Protein AF-A0A1G0XCR0-F1 (afdb_monomer_lite)

Structure (mmCIF, N/CA/C/O backbone):
data_AF-A0A1G0XCR0-F1
#
_entry.id   AF-A0A1G0XCR0-F1
#
loop_
_atom_site.group_PDB
_atom_site.id
_atom_site.type_symbol
_atom_site.label_atom_id
_atom_site.label_alt_id
_atom_site.label_comp_id
_atom_site.label_asym_id
_atom_site.label_entity_id
_atom_site.label_seq_id
_atom_site.pdbx_PDB_ins_code
_atom_site.Cartn_x
_atom_site.Cartn_y
_atom_site.Cartn_z
_atom_site.occupancy
_atom_site.B_iso_or_equiv
_atom_site.auth_seq_id
_atom_site.auth_comp_id
_atom_site.auth_asym_id
_atom_site.auth_atom_id
_atom_site.pdbx_PDB_model_num
ATOM 1 N N . MET A 1 1 ? -13.021 -0.598 27.900 1.00 35.38 1 MET A N 1
ATOM 2 C CA . MET A 1 1 ? -12.170 -0.452 26.690 1.00 35.38 1 MET A CA 1
ATOM 3 C C . MET A 1 1 ? -12.878 -0.971 25.433 1.00 35.38 1 MET A C 1
ATOM 5 O O . MET A 1 1 ? -12.845 -2.168 25.172 1.00 35.38 1 MET A O 1
ATOM 9 N N . GLN A 1 2 ? -13.511 -0.108 24.629 1.00 31.16 2 GLN A N 1
ATOM 10 C CA . GLN A 1 2 ? -13.823 -0.490 23.243 1.00 31.16 2 GLN A CA 1
ATOM 11 C C . GLN A 1 2 ? -12.501 -0.487 22.471 1.00 31.16 2 GLN A C 1
ATOM 13 O O . GLN A 1 2 ? -11.920 0.569 22.231 1.00 31.16 2 GLN A O 1
ATOM 18 N N . LYS A 1 3 ? -11.973 -1.678 22.164 1.00 41.44 3 LYS A N 1
ATOM 19 C CA . LYS A 1 3 ? -10.811 -1.819 21.281 1.00 41.44 3 LYS A CA 1
ATOM 20 C C . LYS A 1 3 ? -11.163 -1.135 19.960 1.00 41.44 3 LYS A C 1
ATOM 22 O O . LYS A 1 3 ? -12.201 -1.451 19.382 1.00 41.44 3 LYS A O 1
ATOM 27 N N . ASN A 1 4 ? -10.309 -0.218 19.496 1.00 55.06 4 ASN A N 1
ATOM 28 C CA . ASN A 1 4 ? -10.354 0.258 18.111 1.00 55.06 4 ASN A CA 1
ATOM 29 C C . ASN A 1 4 ? -10.564 -0.960 17.202 1.00 55.06 4 ASN A C 1
ATOM 31 O O . ASN A 1 4 ? -9.891 -1.971 17.449 1.00 55.06 4 ASN A O 1
ATOM 35 N N . PRO A 1 5 ? -11.473 -0.911 16.208 1.00 67.31 5 PRO A N 1
ATOM 36 C CA . PRO A 1 5 ? -11.701 -2.076 15.380 1.00 67.31 5 PRO A CA 1
ATOM 37 C C . PRO A 1 5 ? -10.371 -2.417 14.721 1.00 67.31 5 PRO A C 1
ATOM 39 O O . PRO A 1 5 ? -9.772 -1.607 14.012 1.00 67.31 5 PRO A O 1
ATOM 42 N N . SER A 1 6 ? -9.848 -3.579 15.094 1.00 79.88 6 SER A N 1
ATOM 43 C CA . SER A 1 6 ? -8.608 -4.087 14.546 1.00 79.88 6 SER A CA 1
ATOM 44 C C . SER A 1 6 ? -8.906 -4.626 13.153 1.00 79.88 6 SER A C 1
ATOM 46 O O . SER A 1 6 ? -9.978 -5.222 13.005 1.00 79.88 6 SER A O 1
ATOM 48 N N . PRO A 1 7 ? -7.984 -4.501 12.186 1.00 86.69 7 PRO A N 1
ATOM 49 C CA . PRO A 1 7 ? -8.118 -5.191 10.913 1.00 86.69 7 PRO A CA 1
ATOM 50 C C . PRO A 1 7 ? -8.539 -6.659 11.127 1.00 86.69 7 PRO A C 1
ATOM 52 O O . PRO A 1 7 ? -7.965 -7.321 12.014 1.00 86.69 7 PRO A O 1
ATOM 55 N N . PRO A 1 8 ? -9.559 -7.150 10.395 1.00 90.31 8 PRO A N 1
ATOM 56 C CA . PRO A 1 8 ? -9.965 -8.549 10.450 1.00 90.31 8 PRO A CA 1
ATOM 57 C C . PRO A 1 8 ? -8.798 -9.451 10.038 1.00 90.31 8 PRO A C 1
ATOM 59 O O . PRO A 1 8 ? -7.869 -9.015 9.359 1.00 90.31 8 PRO A O 1
ATOM 62 N N . LEU A 1 9 ? -8.800 -10.701 10.507 1.00 90.31 9 LEU A N 1
ATOM 63 C CA . LEU A 1 9 ? -7.762 -11.645 10.098 1.00 90.31 9 LEU A CA 1
ATOM 64 C C . LEU A 1 9 ? -7.903 -11.939 8.595 1.00 90.31 9 LEU A C 1
ATOM 66 O O . LEU A 1 9 ? -9.025 -12.180 8.153 1.00 90.31 9 LEU A O 1
ATOM 70 N N . PRO A 1 10 ? -6.796 -11.955 7.833 1.00 93.94 10 PRO A N 1
ATOM 71 C CA . PRO A 1 10 ? -6.822 -12.329 6.432 1.00 93.94 10 PRO A CA 1
ATOM 72 C C . PRO A 1 10 ? -7.371 -13.741 6.255 1.00 93.94 10 PRO A C 1
ATOM 74 O O . PRO A 1 10 ? -6.951 -14.681 6.932 1.00 93.94 10 PRO A O 1
ATOM 77 N N . CYS A 1 11 ? -8.323 -13.859 5.343 1.00 93.75 11 CYS A N 1
ATOM 78 C CA . CYS A 1 11 ? -8.891 -15.098 4.842 1.00 93.75 11 CYS A CA 1
ATOM 79 C C . CYS A 1 11 ? -9.496 -14.810 3.465 1.00 93.75 11 CYS A C 1
ATOM 81 O O . CYS A 1 11 ? -9.638 -13.648 3.078 1.00 93.75 11 CYS A O 1
ATOM 83 N N . GLU A 1 12 ? -9.890 -15.853 2.744 1.00 97.25 12 GLU A N 1
ATOM 84 C CA . GLU A 1 12 ? -10.467 -15.714 1.404 1.00 97.25 12 GLU A CA 1
ATOM 85 C C . GLU A 1 12 ? -11.675 -14.766 1.364 1.00 97.25 12 GLU A C 1
ATOM 87 O O . GLU A 1 12 ? -11.770 -13.912 0.485 1.00 97.25 12 GLU A O 1
ATOM 92 N N . THR A 1 13 ? -12.571 -14.864 2.352 1.00 97.38 13 THR A N 1
ATOM 93 C CA . THR A 1 13 ? -13.759 -14.004 2.453 1.00 97.38 13 THR A CA 1
ATOM 94 C C . THR A 1 13 ? -13.388 -12.528 2.576 1.00 97.38 13 THR A C 1
ATOM 96 O O . THR A 1 13 ? -13.999 -11.685 1.922 1.00 97.38 13 THR A O 1
ATOM 99 N N . GLU A 1 14 ? -12.381 -12.198 3.392 1.00 96.62 14 GLU A N 1
ATOM 100 C CA . GLU A 1 14 ? -11.933 -10.811 3.538 1.00 96.62 14 GLU A CA 1
ATOM 101 C C . GLU A 1 14 ? -11.206 -10.322 2.284 1.00 96.62 14 GLU A C 1
ATOM 103 O O . GLU A 1 14 ? -11.472 -9.208 1.845 1.00 96.62 14 GLU A O 1
ATOM 108 N N . VAL A 1 15 ? -10.356 -11.143 1.656 1.00 97.44 15 VAL A N 1
ATOM 109 C CA . VAL A 1 15 ? -9.694 -10.761 0.398 1.00 97.44 15 VAL A CA 1
ATOM 110 C C . VAL A 1 15 ? -10.734 -10.452 -0.680 1.00 97.44 15 VAL A C 1
ATOM 112 O O . VAL A 1 15 ? -10.727 -9.348 -1.220 1.00 97.44 15 VAL A O 1
ATOM 115 N N . ASN A 1 16 ? -11.689 -11.356 -0.922 1.00 97.88 16 ASN A N 1
ATOM 116 C CA . ASN A 1 16 ? -12.733 -11.168 -1.937 1.00 97.88 16 ASN A CA 1
ATOM 117 C C . ASN A 1 16 ? -13.558 -9.900 -1.696 1.00 97.88 16 ASN A C 1
ATOM 119 O O . ASN A 1 16 ? -13.753 -9.113 -2.614 1.00 97.88 16 ASN A O 1
ATOM 123 N N . LYS A 1 17 ? -13.962 -9.640 -0.449 1.00 97.25 17 LYS A N 1
ATOM 124 C CA . LYS A 1 17 ? -14.683 -8.415 -0.068 1.00 97.25 17 LYS A CA 1
ATOM 125 C C . LYS A 1 17 ? -13.930 -7.139 -0.464 1.00 97.25 17 LYS A C 1
ATOM 127 O O . LYS A 1 17 ? -14.544 -6.155 -0.876 1.00 97.25 17 LYS A O 1
ATOM 132 N N . TYR A 1 18 ? -12.608 -7.113 -0.301 1.00 96.38 18 TYR A N 1
ATOM 133 C CA . TYR A 1 18 ? -11.797 -5.953 -0.675 1.00 96.38 18 TYR A CA 1
ATOM 134 C C . TYR A 1 18 ? -11.526 -5.876 -2.181 1.00 96.38 18 TYR A C 1
ATOM 136 O O . TYR A 1 18 ? -11.452 -4.764 -2.698 1.00 96.38 18 TYR A O 1
ATOM 144 N N . LEU A 1 19 ? -11.434 -7.008 -2.883 1.00 95.38 19 LEU A N 1
ATOM 145 C CA . LEU A 1 19 ? -11.350 -7.038 -4.348 1.00 95.38 19 LEU A CA 1
ATOM 146 C C . LEU A 1 19 ? -12.657 -6.552 -4.994 1.00 95.38 19 LEU A C 1
ATOM 148 O O . LEU A 1 19 ? -12.628 -5.673 -5.846 1.00 95.38 19 LEU A O 1
ATOM 152 N N . GLU A 1 20 ? -13.815 -6.991 -4.500 1.00 95.31 20 GLU A N 1
ATOM 153 C CA . GLU A 1 20 ? -15.120 -6.468 -4.935 1.00 95.31 20 GLU A CA 1
ATOM 154 C C . GLU A 1 20 ? -15.225 -4.956 -4.687 1.00 95.31 20 GLU A C 1
ATOM 156 O O . GLU A 1 20 ? -15.692 -4.193 -5.531 1.00 95.31 20 GLU A O 1
ATOM 161 N N . LYS A 1 21 ? -14.732 -4.485 -3.533 1.00 94.06 21 LYS A N 1
ATOM 162 C CA . LYS A 1 21 ? -14.648 -3.050 -3.236 1.00 94.06 21 LYS A CA 1
ATOM 163 C C . LYS A 1 21 ? -13.719 -2.326 -4.209 1.00 94.06 21 LYS A C 1
ATOM 165 O O . LYS A 1 21 ? -14.038 -1.200 -4.587 1.00 94.06 21 LYS A O 1
ATOM 170 N N . TRP A 1 22 ? -12.597 -2.926 -4.604 1.00 90.75 22 TRP A N 1
ATOM 171 C CA . TRP A 1 22 ? -11.668 -2.349 -5.578 1.00 90.75 22 TRP A CA 1
ATOM 172 C C . TRP A 1 22 ? -12.361 -2.047 -6.910 1.00 90.75 22 TRP A C 1
ATOM 174 O O . TRP A 1 22 ? -12.196 -0.949 -7.441 1.00 90.75 22 TRP A O 1
ATOM 184 N N . ASP A 1 23 ? -13.215 -2.952 -7.387 1.00 87.75 23 ASP A N 1
ATOM 185 C CA . ASP A 1 23 ? -13.950 -2.780 -8.647 1.00 87.75 23 ASP A CA 1
ATOM 186 C C . ASP A 1 23 ? -14.937 -1.605 -8.623 1.00 87.75 23 ASP A C 1
ATOM 188 O O . ASP A 1 23 ? -15.226 -1.010 -9.661 1.00 87.75 23 ASP A O 1
ATOM 192 N N . THR A 1 24 ? -15.405 -1.204 -7.437 1.00 90.81 24 THR A N 1
ATOM 193 C CA . THR A 1 24 ? -16.263 -0.015 -7.276 1.00 90.81 24 THR A CA 1
ATOM 194 C C . THR A 1 24 ? -15.493 1.309 -7.301 1.00 90.81 24 THR A C 1
ATOM 196 O O . THR A 1 24 ? -16.097 2.379 -7.393 1.00 90.81 24 THR A O 1
ATOM 199 N N . LEU A 1 25 ? -14.160 1.273 -7.215 1.00 90.44 25 LEU A N 1
ATOM 200 C CA . LEU A 1 25 ? -13.317 2.464 -7.187 1.00 90.44 25 LEU A CA 1
ATOM 201 C C . LEU A 1 25 ? -12.902 2.877 -8.602 1.00 90.44 25 LEU A C 1
ATOM 203 O O . LEU A 1 25 ? -11.754 2.690 -9.015 1.00 90.44 25 LEU A O 1
ATOM 207 N N . GLU A 1 26 ? -13.848 3.473 -9.330 1.00 88.88 26 GLU A N 1
ATOM 208 C CA . GLU A 1 26 ? -13.711 3.850 -10.744 1.00 88.88 26 GLU A CA 1
ATOM 209 C C . GLU A 1 26 ? -12.392 4.581 -11.047 1.00 88.88 26 GLU A C 1
ATOM 211 O O . GLU A 1 26 ? -11.672 4.208 -11.972 1.00 88.88 26 GLU A O 1
ATOM 216 N N . ASN A 1 27 ? -12.014 5.562 -10.223 1.00 88.19 27 ASN A N 1
ATOM 217 C CA . ASN A 1 27 ? -10.796 6.342 -10.429 1.00 88.19 27 ASN A CA 1
ATOM 218 C C . ASN A 1 27 ? -9.522 5.474 -10.401 1.00 88.19 27 ASN A C 1
ATOM 220 O O . ASN A 1 27 ? -8.680 5.602 -11.286 1.00 88.19 27 ASN A O 1
ATOM 224 N N . TYR A 1 28 ? -9.388 4.580 -9.415 1.00 87.62 28 TYR A N 1
ATOM 225 C CA . TYR A 1 28 ? -8.212 3.716 -9.285 1.00 87.62 28 TYR A CA 1
ATOM 226 C C . TYR A 1 28 ? -8.208 2.629 -10.367 1.00 87.62 28 TYR A C 1
ATOM 228 O O . TYR A 1 28 ? -7.165 2.353 -10.954 1.00 87.62 28 TYR A O 1
ATOM 236 N N . SER A 1 29 ? -9.378 2.071 -10.694 1.00 83.62 29 SER A N 1
ATOM 237 C CA . SER A 1 29 ? -9.527 1.070 -11.757 1.00 83.62 29 SER A CA 1
ATOM 238 C C . SER A 1 29 ? -9.141 1.621 -13.136 1.00 83.62 29 SER A C 1
ATOM 240 O O . SER A 1 29 ? -8.406 0.968 -13.878 1.00 83.62 29 SER A O 1
ATOM 242 N N . LEU A 1 30 ? -9.580 2.838 -13.487 1.00 89.62 30 LEU A N 1
ATOM 243 C CA . LEU A 1 30 ? -9.202 3.464 -14.760 1.00 89.62 30 LEU A CA 1
ATOM 244 C C . LEU A 1 30 ? -7.718 3.836 -14.814 1.00 89.62 30 LEU A C 1
ATOM 246 O O . LEU A 1 30 ? -7.097 3.662 -15.865 1.00 89.62 30 LEU A O 1
ATOM 250 N N . GLN A 1 31 ? -7.145 4.332 -13.715 1.00 93.38 31 GLN A N 1
ATOM 251 C CA . GLN A 1 31 ? -5.714 4.641 -13.640 1.00 93.38 31 GLN A CA 1
ATOM 252 C C . GLN A 1 31 ? -4.862 3.386 -13.863 1.00 93.38 31 GLN A C 1
ATOM 254 O O . GLN A 1 31 ? -3.968 3.410 -14.706 1.00 93.38 31 GLN A O 1
ATOM 259 N N . GLU A 1 32 ? -5.197 2.275 -13.199 1.00 91.75 32 GLU A N 1
ATOM 260 C CA . GLU A 1 32 ? -4.535 0.980 -13.400 1.00 91.75 32 GLU A CA 1
ATOM 261 C C . GLU A 1 32 ? -4.633 0.501 -14.848 1.00 91.75 32 GLU A C 1
ATOM 263 O O . GLU A 1 32 ? -3.614 0.223 -15.468 1.00 91.75 32 GLU A O 1
ATOM 268 N N . LYS A 1 33 ? -5.838 0.483 -15.432 1.00 91.56 33 LYS A N 1
ATOM 269 C CA . LYS A 1 33 ? -6.033 0.067 -16.833 1.00 91.56 33 LYS A CA 1
ATOM 270 C C . LYS A 1 33 ? -5.261 0.944 -17.818 1.00 91.56 33 LYS A C 1
ATOM 272 O O . LYS A 1 33 ? -4.799 0.469 -18.855 1.00 91.56 33 LYS A O 1
ATOM 277 N N . THR A 1 34 ? -5.139 2.234 -17.514 1.00 95.69 34 THR A N 1
ATOM 278 C CA . THR A 1 34 ? -4.382 3.181 -18.339 1.00 95.69 34 THR A CA 1
ATOM 279 C C . THR A 1 34 ? -2.884 2.897 -18.264 1.00 95.69 34 THR A C 1
ATOM 281 O O . THR A 1 34 ? -2.218 2.918 -19.299 1.00 95.69 34 THR A O 1
ATOM 284 N N . LEU A 1 35 ? -2.361 2.584 -17.074 1.00 96.56 35 LEU A N 1
ATOM 285 C CA . LEU A 1 35 ? -0.970 2.161 -16.911 1.00 96.56 35 LEU A CA 1
ATOM 286 C C . LEU A 1 35 ? -0.718 0.804 -17.566 1.00 96.56 35 LEU A C 1
ATOM 288 O O . LEU A 1 35 ? 0.241 0.698 -18.318 1.00 96.56 35 LEU A O 1
ATOM 292 N N . ASP A 1 36 ? -1.610 -0.174 -17.407 1.00 94.62 36 ASP A N 1
ATOM 293 C CA . ASP A 1 36 ? -1.504 -1.470 -18.087 1.00 94.62 36 ASP A CA 1
ATOM 294 C C . ASP A 1 36 ? -1.411 -1.266 -19.615 1.00 94.62 36 ASP A C 1
ATOM 296 O O . ASP A 1 36 ? -0.515 -1.794 -20.272 1.00 94.62 36 ASP A O 1
ATOM 300 N N . LYS A 1 37 ? -2.269 -0.418 -20.202 1.00 96.81 37 LYS A N 1
ATOM 301 C CA . LYS A 1 37 ? -2.191 -0.077 -21.635 1.00 96.81 37 LYS A CA 1
ATOM 302 C C . LYS A 1 37 ? -0.848 0.561 -22.006 1.00 96.81 37 LYS A C 1
ATOM 304 O O . LYS A 1 37 ? -0.272 0.228 -23.043 1.00 96.81 37 LYS A O 1
ATOM 309 N N . LEU A 1 38 ? -0.358 1.491 -21.188 1.00 97.94 38 LEU A N 1
ATOM 310 C CA . LEU A 1 38 ? 0.909 2.174 -21.427 1.00 97.94 38 LEU A CA 1
ATOM 311 C C . LEU A 1 38 ? 2.094 1.199 -21.375 1.00 97.94 38 LEU A C 1
ATOM 313 O O . LEU A 1 38 ? 2.893 1.172 -22.305 1.00 97.94 38 LEU A O 1
ATOM 317 N N . PHE A 1 39 ? 2.176 0.379 -20.331 1.00 96.94 39 PHE A N 1
ATOM 318 C CA . PHE A 1 39 ? 3.305 -0.511 -20.068 1.00 96.94 39 PHE A CA 1
ATOM 319 C C . PHE A 1 39 ? 3.278 -1.794 -20.906 1.00 96.94 39 PHE A C 1
ATOM 321 O O . PHE A 1 39 ? 4.342 -2.314 -21.217 1.00 96.94 39 PHE A O 1
ATOM 328 N N . PHE A 1 40 ? 2.111 -2.315 -21.298 1.00 93.69 40 PHE A N 1
ATOM 329 C CA . PHE A 1 40 ? 2.036 -3.554 -22.087 1.00 93.69 40 PHE A CA 1
ATOM 330 C C . PHE A 1 40 ? 1.890 -3.330 -23.587 1.00 93.69 40 PHE A C 1
ATOM 332 O O . PHE A 1 40 ? 2.331 -4.173 -24.364 1.00 93.69 40 PHE A O 1
ATOM 339 N N . SER A 1 41 ? 1.237 -2.245 -24.009 1.00 94.25 41 SER A N 1
ATOM 340 C CA . SER A 1 41 ? 0.890 -2.050 -25.422 1.00 94.25 41 SER A CA 1
ATOM 341 C C . SER A 1 41 ? 1.647 -0.904 -26.077 1.00 94.25 41 SER A C 1
ATOM 343 O O . SER A 1 41 ? 2.091 -1.057 -27.209 1.00 94.25 41 SER A O 1
ATOM 345 N N . LEU A 1 42 ? 1.767 0.243 -25.405 1.00 96.75 42 LEU A N 1
ATOM 346 C CA . LEU A 1 42 ? 2.331 1.448 -26.023 1.00 96.75 42 LEU A CA 1
ATOM 347 C C . LEU A 1 42 ? 3.853 1.542 -25.868 1.00 96.75 42 LEU A C 1
ATOM 349 O O . LEU A 1 42 ? 4.519 1.926 -26.819 1.00 96.75 42 LEU A O 1
ATOM 353 N N . SER A 1 43 ? 4.391 1.185 -24.698 1.00 95.81 43 SER A N 1
ATOM 354 C CA . SER A 1 43 ? 5.818 1.302 -24.364 1.00 95.81 43 SER A CA 1
ATOM 355 C C . SER A 1 43 ? 6.321 0.111 -23.518 1.00 95.81 43 SER A C 1
ATOM 357 O O . SER A 1 43 ? 6.641 0.243 -22.327 1.00 95.81 43 SER A O 1
ATOM 359 N N . PRO A 1 44 ? 6.391 -1.098 -24.113 1.00 96.06 44 PRO A N 1
ATOM 360 C CA . PRO A 1 44 ? 6.778 -2.310 -23.389 1.00 96.06 44 PRO A CA 1
ATOM 361 C C . PRO A 1 44 ? 8.254 -2.370 -22.987 1.00 96.06 44 PRO A C 1
ATOM 363 O O . PRO A 1 44 ? 8.586 -3.089 -22.045 1.00 96.06 44 PRO A O 1
ATOM 366 N N . HIS A 1 45 ? 9.124 -1.613 -23.656 1.00 96.94 45 HIS A N 1
ATOM 367 C CA . HIS A 1 45 ? 10.577 -1.676 -23.483 1.00 96.94 45 HIS A CA 1
ATOM 368 C C . HIS A 1 45 ? 11.135 -0.461 -22.743 1.00 96.94 45 HIS A C 1
ATOM 370 O O . HIS A 1 45 ? 10.496 0.588 -22.649 1.00 96.94 45 HIS A O 1
ATOM 376 N N . ASN A 1 46 ? 12.344 -0.594 -22.206 1.00 97.75 46 ASN A N 1
ATOM 377 C CA . ASN A 1 46 ? 13.028 0.443 -21.430 1.00 97.75 46 ASN A CA 1
ATOM 378 C C . ASN A 1 46 ? 14.298 0.937 -22.136 1.00 97.75 46 ASN A C 1
ATOM 380 O O . ASN A 1 46 ? 15.304 1.232 -21.500 1.00 97.75 46 ASN A O 1
ATOM 384 N N . THR A 1 47 ? 14.249 1.023 -23.466 1.00 97.44 47 THR A N 1
ATOM 385 C CA . THR A 1 47 ? 15.402 1.339 -24.325 1.00 97.44 47 THR A CA 1
ATOM 386 C C . THR A 1 47 ? 15.367 2.744 -24.927 1.00 97.44 47 THR A C 1
ATOM 388 O O . THR A 1 47 ? 16.377 3.199 -25.461 1.00 97.44 47 THR A O 1
ATOM 391 N N . ALA A 1 48 ? 14.236 3.449 -24.835 1.00 98.00 48 ALA A N 1
ATOM 392 C CA . ALA A 1 48 ? 14.051 4.790 -25.383 1.00 98.00 48 ALA A CA 1
ATOM 393 C C . ALA A 1 48 ? 13.641 5.787 -24.284 1.00 98.00 48 ALA A C 1
ATOM 395 O O . ALA A 1 48 ? 12.816 5.489 -23.418 1.00 98.00 48 ALA A O 1
ATOM 396 N N . ILE A 1 49 ? 14.268 6.969 -24.275 1.00 98.31 49 ILE A N 1
ATOM 397 C CA . ILE A 1 49 ? 14.121 7.940 -23.178 1.00 98.31 49 ILE A CA 1
ATOM 398 C C . ILE A 1 49 ? 12.722 8.560 -23.113 1.00 98.31 49 ILE A C 1
ATOM 400 O O . ILE A 1 49 ? 12.217 8.809 -22.024 1.00 98.31 49 ILE A O 1
ATOM 404 N N . ASP A 1 50 ? 12.102 8.821 -24.258 1.00 98.06 50 ASP A N 1
ATOM 405 C CA . ASP A 1 50 ? 10.753 9.371 -24.404 1.00 98.06 50 ASP A CA 1
ATOM 406 C C . ASP A 1 50 ? 9.689 8.405 -23.876 1.00 98.06 50 ASP A C 1
ATOM 408 O O . ASP A 1 50 ? 8.834 8.794 -23.078 1.00 98.06 50 ASP A O 1
ATOM 412 N N . ASP A 1 51 ? 9.827 7.130 -24.212 1.00 98.31 51 ASP A N 1
ATOM 413 C CA . ASP A 1 51 ? 9.039 6.023 -23.675 1.00 98.31 51 ASP A CA 1
ATOM 414 C C . ASP A 1 51 ? 9.117 5.936 -22.141 1.00 98.31 51 ASP A C 1
ATOM 416 O O . ASP A 1 51 ? 8.102 5.897 -21.434 1.00 98.31 51 ASP A O 1
ATOM 420 N N . ILE A 1 52 ? 10.337 5.976 -21.596 1.00 98.62 52 ILE A N 1
ATOM 421 C CA . ILE A 1 52 ? 10.563 5.974 -20.146 1.00 98.62 52 ILE A CA 1
ATOM 422 C C . ILE A 1 52 ? 9.982 7.246 -19.513 1.00 98.62 52 ILE A C 1
ATOM 424 O O . ILE A 1 52 ? 9.351 7.178 -18.458 1.00 98.62 52 ILE A O 1
ATOM 428 N N . LEU A 1 53 ? 10.141 8.417 -20.132 1.00 98.38 53 LEU A N 1
ATOM 429 C CA . LEU A 1 53 ? 9.598 9.678 -19.618 1.00 98.38 53 LEU A CA 1
ATOM 430 C C . LEU A 1 53 ? 8.074 9.639 -19.490 1.00 98.38 53 LEU A C 1
ATOM 432 O O . LEU A 1 53 ? 7.545 10.069 -18.463 1.00 98.38 53 LEU A O 1
ATOM 436 N N . ILE A 1 54 ? 7.367 9.094 -20.481 1.00 98.00 54 ILE A N 1
ATOM 437 C CA . ILE A 1 54 ? 5.906 8.965 -20.427 1.00 98.00 54 ILE A CA 1
ATOM 438 C C . ILE A 1 54 ? 5.508 7.990 -19.312 1.00 98.00 54 ILE A C 1
ATOM 440 O O . ILE A 1 54 ? 4.683 8.340 -18.465 1.00 98.00 54 ILE A O 1
ATOM 444 N N . LYS A 1 55 ? 6.149 6.814 -19.236 1.00 98.44 55 LYS A N 1
ATOM 445 C CA . LYS A 1 55 ? 5.910 5.827 -18.167 1.00 98.44 55 LYS A CA 1
ATOM 446 C C . LYS A 1 55 ? 6.120 6.407 -16.777 1.00 98.44 55 LYS A C 1
ATOM 448 O O . LYS A 1 55 ? 5.230 6.336 -15.932 1.00 98.44 55 LYS A O 1
ATOM 453 N N . THR A 1 56 ? 7.283 7.006 -16.544 1.00 97.62 56 THR A N 1
ATOM 454 C CA . THR A 1 56 ? 7.646 7.585 -15.247 1.00 97.62 56 THR A CA 1
ATOM 455 C C . THR A 1 56 ? 6.728 8.745 -14.855 1.00 97.62 56 THR A C 1
ATOM 457 O O . THR A 1 56 ? 6.335 8.825 -13.691 1.00 97.62 56 THR A O 1
ATOM 460 N N . SER A 1 57 ? 6.326 9.595 -15.806 1.00 97.12 57 SER A N 1
ATOM 461 C CA . SER A 1 57 ? 5.396 10.706 -15.563 1.00 97.12 57 SER A CA 1
ATOM 462 C C . SER A 1 57 ? 4.004 10.213 -15.170 1.00 97.12 57 SER A C 1
ATOM 464 O O . SER A 1 57 ? 3.502 10.595 -14.113 1.00 97.12 57 SER A O 1
ATOM 466 N N . CYS A 1 58 ? 3.402 9.331 -15.978 1.00 97.44 58 CYS A N 1
ATOM 467 C CA . CYS A 1 58 ? 2.072 8.782 -15.709 1.00 97.44 58 CYS A CA 1
ATOM 468 C C . CYS A 1 58 ? 2.041 7.993 -14.396 1.00 97.44 58 CYS A C 1
ATOM 470 O O . CYS A 1 58 ? 1.138 8.179 -13.583 1.00 97.44 58 CYS A O 1
ATOM 472 N N . LEU A 1 59 ? 3.053 7.153 -14.154 1.00 97.00 59 LEU A N 1
ATOM 473 C CA . LEU A 1 59 ? 3.151 6.367 -12.927 1.00 97.00 59 LEU A CA 1
ATOM 474 C C . LEU A 1 59 ? 3.269 7.268 -11.694 1.00 97.00 59 LEU A C 1
ATOM 476 O O . LEU A 1 59 ? 2.571 7.056 -10.702 1.00 97.00 59 LEU A O 1
ATOM 480 N N . ASN A 1 60 ? 4.142 8.279 -11.746 1.00 94.50 60 ASN A N 1
ATOM 481 C CA . ASN A 1 60 ? 4.346 9.188 -10.624 1.00 94.50 60 ASN A CA 1
ATOM 482 C C . ASN A 1 60 ? 3.080 9.975 -10.278 1.00 94.50 60 ASN A C 1
ATOM 484 O O . ASN A 1 60 ? 2.812 10.161 -9.091 1.00 94.50 60 ASN A O 1
ATOM 488 N N . ASP A 1 61 ? 2.322 10.409 -11.286 1.00 93.81 61 ASP A N 1
ATOM 489 C CA . ASP A 1 61 ? 1.067 11.133 -11.096 1.00 93.81 61 ASP A CA 1
ATOM 490 C C . ASP A 1 61 ? -0.007 10.228 -10.473 1.00 93.81 61 ASP A C 1
ATOM 492 O O . ASP A 1 61 ? -0.497 10.500 -9.372 1.00 93.81 61 ASP A O 1
ATOM 496 N N . PHE A 1 62 ? -0.291 9.080 -11.096 1.00 93.94 62 PHE A N 1
ATOM 497 C CA . PHE A 1 62 ? -1.384 8.199 -10.667 1.00 93.94 62 PHE A CA 1
ATOM 498 C C . PHE A 1 62 ? -1.145 7.583 -9.287 1.00 93.94 62 PHE A C 1
ATOM 500 O O . PHE A 1 62 ? -2.077 7.458 -8.493 1.00 93.94 62 PHE A O 1
ATOM 507 N N . TYR A 1 63 ? 0.108 7.264 -8.958 1.00 88.81 63 TYR A N 1
ATOM 508 C CA . TYR A 1 63 ? 0.472 6.745 -7.639 1.00 88.81 63 TYR A CA 1
ATOM 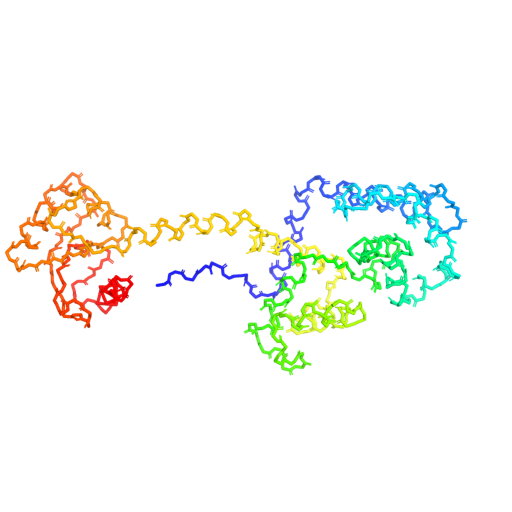509 C C . TYR A 1 63 ? 0.932 7.810 -6.645 1.00 88.81 63 TYR A C 1
ATOM 511 O O . TYR A 1 63 ? 1.222 7.479 -5.493 1.00 88.81 63 TYR A O 1
ATOM 519 N N . SER A 1 64 ? 1.021 9.077 -7.061 1.00 88.44 64 SER A N 1
ATOM 520 C CA . SER A 1 64 ? 1.502 10.181 -6.224 1.00 88.44 64 SER A CA 1
ATOM 521 C C . SER A 1 64 ? 2.846 9.870 -5.541 1.00 88.44 64 SER A C 1
ATOM 523 O O . SER A 1 64 ? 3.031 10.107 -4.343 1.00 88.44 64 SER A O 1
ATOM 525 N N . THR A 1 65 ? 3.809 9.313 -6.286 1.00 83.88 65 THR A N 1
ATOM 526 C CA . THR A 1 65 ? 5.085 8.830 -5.710 1.00 83.88 65 THR A CA 1
ATOM 527 C C . THR A 1 65 ? 6.052 9.950 -5.303 1.00 83.88 65 THR A C 1
ATOM 529 O O . THR A 1 65 ? 7.086 9.697 -4.678 1.00 83.88 65 THR A O 1
ATOM 532 N N . ASN A 1 66 ? 5.694 11.207 -5.588 1.00 85.50 66 ASN A N 1
ATOM 533 C CA . ASN A 1 66 ? 6.450 12.416 -5.256 1.00 85.50 66 ASN A CA 1
ATOM 534 C C . ASN A 1 66 ? 7.871 12.427 -5.840 1.00 85.50 66 ASN A C 1
ATOM 536 O O . ASN A 1 66 ? 8.816 12.866 -5.176 1.00 85.50 66 ASN A O 1
ATOM 540 N N . VAL A 1 67 ? 8.046 11.905 -7.053 1.00 89.69 67 VAL A N 1
ATOM 541 C CA . VAL A 1 67 ? 9.262 12.093 -7.849 1.00 89.69 67 VAL A CA 1
ATOM 542 C C . VAL A 1 67 ? 9.175 13.467 -8.510 1.00 89.69 67 VAL A C 1
ATOM 544 O O . VAL A 1 67 ? 8.332 13.687 -9.374 1.00 89.69 67 VAL A O 1
ATOM 547 N N . PHE A 1 68 ? 10.028 14.403 -8.089 1.00 89.94 68 PHE A N 1
ATOM 548 C CA . PHE A 1 68 ? 10.043 15.761 -8.647 1.00 89.94 68 PHE A CA 1
ATOM 549 C C . PHE A 1 68 ? 10.927 15.870 -9.894 1.00 89.94 68 PHE A C 1
ATOM 551 O O . PHE A 1 68 ? 10.543 16.516 -10.862 1.00 89.94 68 PHE A O 1
ATOM 558 N N . SER A 1 69 ? 12.090 15.207 -9.900 1.00 92.75 69 SER A N 1
ATOM 559 C CA . SER A 1 69 ? 13.007 15.225 -11.047 1.00 92.75 69 SER A CA 1
ATOM 560 C C . SER A 1 69 ? 12.797 14.016 -11.959 1.00 92.75 69 SER A C 1
ATOM 562 O O . SER A 1 69 ? 13.651 13.134 -12.047 1.00 92.75 69 SER A O 1
ATOM 564 N N . ILE A 1 70 ? 11.642 13.963 -12.630 1.00 95.19 70 ILE A N 1
ATOM 565 C CA . ILE A 1 70 ? 11.272 12.853 -13.528 1.00 95.19 70 ILE A CA 1
ATOM 566 C C . ILE A 1 70 ? 12.344 12.601 -14.590 1.00 95.19 70 ILE A C 1
ATOM 568 O O . ILE A 1 70 ? 12.738 11.459 -14.803 1.00 95.19 70 ILE A O 1
ATOM 572 N N . PHE A 1 71 ? 12.887 13.661 -15.191 1.00 96.62 71 PHE A N 1
ATOM 573 C CA . PHE A 1 71 ? 13.933 13.536 -16.204 1.00 96.62 71 PHE A CA 1
ATOM 574 C C . PHE A 1 71 ? 15.202 12.853 -15.674 1.00 96.62 71 PHE A C 1
ATOM 576 O O . PHE A 1 71 ? 15.780 12.010 -16.358 1.00 96.62 71 PHE A O 1
ATOM 583 N N . THR A 1 72 ? 15.627 13.166 -14.444 1.00 97.19 72 THR A N 1
ATOM 584 C CA . THR A 1 72 ? 16.782 12.498 -13.820 1.00 97.19 72 THR A CA 1
ATOM 585 C C . THR A 1 72 ? 16.506 11.013 -13.608 1.00 97.19 72 THR A C 1
ATOM 587 O O . THR A 1 72 ? 17.352 10.190 -13.945 1.00 97.19 72 THR A O 1
ATOM 590 N N . VAL A 1 73 ? 15.317 10.662 -13.108 1.00 97.31 73 VAL A N 1
ATOM 591 C CA . VAL A 1 73 ? 14.929 9.260 -12.890 1.00 97.31 73 VAL A CA 1
ATOM 592 C C . VAL A 1 73 ? 14.834 8.492 -14.210 1.00 97.31 73 VAL A C 1
ATOM 594 O O . VAL A 1 73 ? 15.331 7.375 -14.299 1.00 97.31 73 VAL A O 1
ATOM 597 N N . ALA A 1 74 ? 14.264 9.094 -15.254 1.00 98.19 74 ALA A N 1
ATOM 598 C CA . ALA A 1 74 ? 14.155 8.467 -16.568 1.00 98.19 74 ALA A CA 1
ATOM 599 C C . ALA A 1 74 ? 15.531 8.191 -17.198 1.00 98.19 74 ALA A C 1
ATOM 601 O O . ALA A 1 74 ? 15.774 7.091 -17.690 1.00 98.19 74 ALA A O 1
ATOM 602 N N . LYS A 1 75 ? 16.463 9.154 -17.122 1.00 98.31 75 LYS A N 1
ATOM 603 C CA . LYS A 1 75 ? 17.852 8.940 -17.563 1.00 98.31 75 LYS A CA 1
ATOM 604 C C . LYS A 1 75 ? 18.549 7.841 -16.769 1.00 98.31 75 LYS A C 1
ATOM 606 O O . LYS A 1 75 ? 19.303 7.070 -17.350 1.00 98.31 75 LYS A O 1
ATOM 611 N N . HIS A 1 76 ? 18.308 7.787 -15.459 1.00 98.25 76 HIS A N 1
ATOM 612 C CA . HIS A 1 76 ? 18.859 6.741 -14.604 1.00 98.25 76 HIS A CA 1
ATOM 613 C C . HIS A 1 76 ? 18.370 5.360 -15.041 1.00 98.25 76 HIS A C 1
ATOM 615 O O . HIS A 1 76 ? 19.198 4.502 -15.321 1.00 98.25 76 HIS A O 1
ATOM 621 N N . ILE A 1 77 ? 17.055 5.180 -15.219 1.00 98.31 77 ILE A N 1
ATOM 622 C CA . ILE A 1 77 ? 16.466 3.929 -15.729 1.00 98.31 77 ILE A CA 1
ATOM 623 C C . ILE A 1 77 ? 17.096 3.526 -17.067 1.00 98.31 77 ILE A C 1
ATOM 625 O O . ILE A 1 77 ? 17.523 2.386 -17.209 1.00 98.31 77 ILE A O 1
ATOM 629 N N . LEU A 1 78 ? 17.214 4.462 -18.014 1.00 98.50 78 LEU A N 1
ATOM 630 C CA . LEU A 1 78 ? 17.816 4.197 -19.326 1.00 98.50 78 LEU A CA 1
ATOM 631 C C . LEU A 1 78 ? 19.288 3.762 -19.238 1.00 98.50 78 LEU A C 1
ATOM 633 O O . LEU A 1 78 ? 19.773 3.042 -20.104 1.00 98.50 78 LEU A O 1
ATOM 637 N N . SER A 1 79 ? 20.014 4.225 -18.218 1.00 98.06 79 SER A N 1
ATOM 638 C CA . SER A 1 79 ? 21.434 3.907 -18.035 1.00 98.06 79 SER A CA 1
ATOM 639 C C . SER A 1 79 ? 21.693 2.536 -17.407 1.00 98.06 79 SER A C 1
ATOM 641 O O . SER A 1 79 ? 22.829 2.061 -17.446 1.00 98.06 79 SER A O 1
ATOM 643 N N . ILE A 1 80 ? 20.668 1.899 -16.831 1.00 98.31 80 ILE A N 1
ATOM 644 C CA . ILE A 1 80 ? 20.799 0.585 -16.199 1.00 98.31 80 ILE A CA 1
ATOM 645 C C . ILE A 1 80 ? 21.037 -0.470 -17.279 1.00 98.31 80 ILE A C 1
ATOM 647 O O . ILE A 1 80 ? 20.267 -0.620 -18.230 1.00 98.31 80 ILE A O 1
ATOM 651 N N . LYS A 1 81 ? 22.112 -1.236 -17.105 1.00 97.94 81 LYS A N 1
ATOM 652 C CA . LYS A 1 81 ? 22.517 -2.264 -18.057 1.00 97.94 81 LYS A CA 1
ATOM 653 C C . LYS A 1 81 ? 21.543 -3.448 -18.040 1.00 97.94 81 LYS A C 1
ATOM 655 O O . LYS A 1 81 ? 21.123 -3.892 -16.970 1.00 97.94 81 LYS A O 1
ATOM 660 N N . ASP A 1 82 ? 21.239 -3.967 -19.231 1.00 97.69 82 ASP A N 1
ATOM 661 C CA . ASP A 1 82 ? 20.451 -5.185 -19.448 1.00 97.69 82 A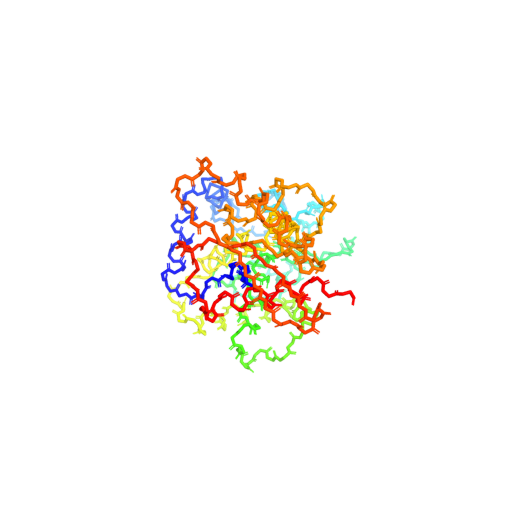SP A CA 1
ATOM 662 C C . ASP A 1 82 ? 19.050 -5.115 -18.785 1.00 97.69 82 ASP A C 1
ATOM 664 O O . ASP A 1 82 ? 18.507 -6.123 -18.332 1.00 97.69 82 ASP A O 1
ATOM 668 N N . PHE A 1 83 ? 18.458 -3.908 -18.709 1.00 98.19 83 PHE A N 1
ATOM 669 C CA . PHE A 1 83 ? 17.236 -3.628 -17.938 1.00 98.19 83 PHE A CA 1
ATOM 670 C C . PHE A 1 83 ? 16.083 -4.580 -18.270 1.00 98.19 83 PHE A C 1
ATOM 672 O O . PHE A 1 83 ? 15.537 -5.224 -17.378 1.00 98.19 83 PHE A O 1
ATOM 679 N N . ASP A 1 84 ? 15.701 -4.671 -19.548 1.00 97.75 84 ASP A N 1
ATOM 680 C CA . ASP A 1 84 ? 14.544 -5.472 -19.960 1.00 97.75 84 ASP A CA 1
ATOM 681 C C . ASP A 1 84 ? 14.785 -6.975 -19.747 1.00 97.75 84 ASP A C 1
ATOM 683 O O . ASP A 1 84 ? 13.861 -7.698 -19.376 1.00 97.75 84 ASP A O 1
ATOM 687 N N . GLU A 1 85 ? 16.019 -7.458 -19.920 1.00 97.94 85 GLU A N 1
ATOM 688 C CA . GLU A 1 85 ? 16.379 -8.857 -19.653 1.00 97.94 85 GLU A CA 1
ATOM 689 C C . GLU A 1 85 ? 16.246 -9.186 -18.163 1.00 97.94 85 GLU A C 1
ATOM 691 O O . GLU A 1 85 ? 15.565 -10.149 -17.804 1.00 97.94 85 GLU A O 1
ATOM 696 N N . ARG A 1 86 ? 16.809 -8.337 -17.296 1.00 98.00 86 ARG A N 1
ATOM 697 C CA . ARG A 1 86 ? 16.738 -8.474 -15.832 1.00 98.00 86 ARG A CA 1
ATOM 698 C C . ARG A 1 86 ? 15.304 -8.389 -15.314 1.00 98.00 86 ARG A C 1
ATOM 700 O O . ARG A 1 86 ? 14.888 -9.171 -14.458 1.00 98.00 86 ARG A O 1
ATOM 707 N N . LEU A 1 87 ? 14.514 -7.476 -15.874 1.00 96.12 87 LEU A N 1
ATOM 708 C CA . LEU A 1 87 ? 13.090 -7.350 -15.580 1.00 96.12 87 LEU A CA 1
ATOM 709 C C . LEU A 1 87 ? 12.334 -8.637 -15.944 1.00 96.12 87 LEU A C 1
ATOM 711 O O . LEU A 1 87 ? 11.512 -9.118 -15.165 1.00 96.12 87 LEU A O 1
ATOM 715 N N . ASN A 1 88 ? 12.634 -9.222 -17.108 1.00 94.81 88 ASN A N 1
ATOM 716 C CA . ASN A 1 88 ? 12.014 -10.459 -17.587 1.00 94.81 88 ASN A CA 1
ATOM 717 C C . ASN A 1 88 ? 12.426 -11.698 -16.791 1.00 94.81 88 ASN A C 1
ATOM 719 O O . ASN A 1 88 ? 11.613 -12.611 -16.653 1.00 94.81 88 ASN A O 1
ATOM 723 N N . SER A 1 89 ? 13.646 -11.727 -16.256 1.00 96.06 89 SER A N 1
ATOM 724 C CA . SER A 1 89 ? 14.118 -12.811 -15.393 1.00 96.06 89 SER A CA 1
ATOM 725 C C . SER A 1 89 ? 13.658 -12.685 -13.937 1.00 96.06 89 SER A C 1
ATOM 727 O O . SER A 1 89 ? 13.960 -13.568 -13.141 1.00 96.06 89 SER A O 1
ATOM 729 N N . GLY A 1 90 ? 12.955 -11.605 -13.573 1.00 94.56 90 GLY A N 1
ATOM 730 C CA . GLY A 1 90 ? 12.499 -11.368 -12.202 1.00 94.56 90 GLY A CA 1
ATOM 731 C C . GLY A 1 90 ? 13.620 -10.964 -11.238 1.00 94.56 90 GLY A C 1
ATOM 732 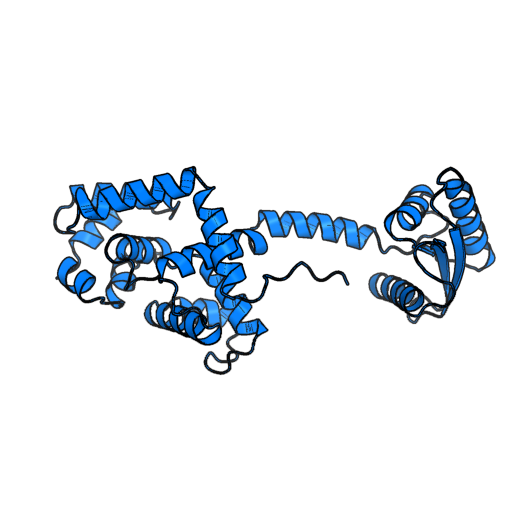O O . GLY A 1 90 ? 13.553 -11.294 -10.057 1.00 94.56 90 GLY A O 1
ATOM 733 N N . ASP A 1 91 ? 14.657 -10.272 -11.722 1.00 97.06 91 ASP A N 1
ATOM 734 C CA . ASP A 1 91 ? 15.760 -9.798 -10.880 1.00 97.06 91 ASP A CA 1
ATOM 735 C C . ASP A 1 91 ? 15.286 -8.721 -9.885 1.00 97.06 91 ASP A C 1
ATOM 737 O O . ASP A 1 91 ? 15.063 -7.560 -10.241 1.00 97.06 91 ASP A O 1
ATOM 741 N N . LEU A 1 92 ? 15.152 -9.105 -8.613 1.00 95.38 92 LEU A N 1
ATOM 742 C CA . LEU A 1 92 ? 14.679 -8.235 -7.532 1.00 95.38 92 LEU A CA 1
ATOM 743 C C . LEU A 1 92 ? 15.659 -7.096 -7.204 1.00 95.38 92 LEU A C 1
ATOM 745 O O . LEU A 1 92 ? 15.228 -6.040 -6.727 1.00 95.38 92 LEU A O 1
ATOM 749 N N . SER A 1 93 ? 16.954 -7.256 -7.506 1.00 95.81 93 SER A N 1
ATOM 750 C CA . SER A 1 93 ? 17.962 -6.213 -7.272 1.00 95.81 93 SER A CA 1
ATOM 751 C C . SER A 1 93 ? 17.708 -4.961 -8.121 1.00 95.81 93 SER A C 1
ATOM 753 O O . SER A 1 93 ? 18.043 -3.847 -7.704 1.00 95.81 93 SER A O 1
ATOM 755 N N . LEU A 1 94 ? 17.017 -5.125 -9.257 1.00 97.12 94 LEU A N 1
ATOM 756 C CA . LEU A 1 94 ? 16.660 -4.049 -10.176 1.00 97.12 94 LEU A CA 1
ATOM 757 C C . LEU A 1 94 ? 15.812 -2.964 -9.496 1.00 97.12 94 LEU A C 1
ATOM 759 O O . LEU A 1 94 ? 15.996 -1.778 -9.761 1.00 97.12 94 LEU A O 1
ATOM 763 N N . VAL A 1 95 ? 14.928 -3.335 -8.563 1.00 96.75 95 VAL A N 1
ATOM 764 C CA . VAL A 1 95 ? 14.119 -2.359 -7.813 1.00 96.75 95 VAL A CA 1
ATOM 765 C C . VAL A 1 95 ? 15.001 -1.447 -6.966 1.00 96.75 95 VAL A C 1
ATOM 767 O O . VAL A 1 95 ? 14.794 -0.234 -6.949 1.00 96.75 95 VAL A O 1
ATOM 770 N N . SER A 1 96 ? 16.003 -2.008 -6.290 1.00 94.00 96 SER A N 1
ATOM 771 C CA . SER A 1 96 ? 16.960 -1.233 -5.495 1.00 94.00 96 SER A CA 1
ATOM 772 C C . SER A 1 96 ? 17.810 -0.323 -6.382 1.00 94.00 96 SER A C 1
ATOM 774 O O . SER A 1 96 ? 18.067 0.824 -6.021 1.00 94.00 96 SER A O 1
ATOM 776 N N . GLU A 1 97 ? 18.216 -0.798 -7.557 1.00 96.44 97 GLU A N 1
ATOM 777 C CA . GLU A 1 97 ? 18.995 -0.010 -8.512 1.00 96.44 97 GLU A CA 1
ATOM 778 C C . GLU A 1 97 ? 18.188 1.173 -9.068 1.00 96.44 97 GLU A C 1
ATOM 780 O O . GLU A 1 97 ? 18.667 2.303 -9.026 1.00 96.44 97 GLU A O 1
ATOM 785 N N . ILE A 1 98 ? 16.926 0.967 -9.468 1.00 97.00 98 ILE A N 1
ATOM 786 C CA . ILE A 1 98 ? 16.019 2.049 -9.901 1.00 97.00 98 ILE A CA 1
ATOM 787 C C . ILE A 1 98 ? 15.755 3.038 -8.759 1.00 97.00 98 ILE A C 1
ATOM 789 O O . ILE A 1 98 ? 15.696 4.250 -8.975 1.00 97.00 98 ILE A O 1
ATOM 793 N N . ALA A 1 99 ? 15.564 2.536 -7.536 1.00 95.00 99 ALA A N 1
ATOM 794 C CA . ALA A 1 99 ? 15.215 3.359 -6.385 1.00 95.00 99 ALA A CA 1
ATOM 795 C C . ALA A 1 99 ? 16.338 4.322 -5.974 1.00 95.00 99 ALA A C 1
ATOM 797 O O . ALA A 1 99 ? 16.048 5.393 -5.435 1.00 95.00 99 ALA A O 1
ATOM 798 N N . ASN A 1 100 ? 17.599 3.949 -6.195 1.00 94.44 100 ASN A N 1
ATOM 799 C CA . ASN A 1 100 ? 18.772 4.696 -5.750 1.00 94.44 100 ASN A CA 1
ATOM 800 C C . ASN A 1 100 ? 19.365 5.518 -6.898 1.00 94.44 100 ASN A C 1
ATOM 802 O O . ASN A 1 100 ? 20.429 5.216 -7.430 1.00 94.44 100 ASN A O 1
ATOM 806 N N . VAL A 1 101 ? 18.651 6.582 -7.261 1.00 94.62 101 VAL A N 1
ATOM 807 C CA . VAL A 1 101 ? 19.070 7.517 -8.307 1.00 94.62 101 VAL A CA 1
ATOM 808 C C . VAL A 1 101 ? 20.224 8.384 -7.786 1.00 94.62 101 VAL A C 1
ATOM 810 O O . VAL A 1 101 ? 20.043 9.053 -6.757 1.00 94.62 101 VAL A O 1
ATOM 813 N N . PRO A 1 102 ? 21.381 8.418 -8.472 1.00 91.00 102 PRO A N 1
ATOM 814 C CA . PRO A 1 102 ? 22.472 9.322 -8.129 1.00 91.00 102 PRO A CA 1
ATOM 815 C C . PRO A 1 102 ? 21.985 10.773 -8.019 1.00 91.00 102 PRO A C 1
ATOM 817 O O . PRO A 1 102 ? 21.040 11.184 -8.691 1.00 91.00 102 PRO A O 1
ATOM 820 N N . ASP A 1 103 ? 22.607 11.546 -7.133 1.00 87.00 103 ASP A N 1
ATOM 821 C CA . ASP A 1 103 ? 22.371 12.989 -6.955 1.00 87.00 103 ASP A CA 1
ATOM 822 C C . ASP A 1 103 ? 21.007 13.415 -6.374 1.00 87.00 103 ASP A C 1
ATOM 824 O O . ASP A 1 103 ? 20.833 14.583 -6.029 1.00 87.00 103 ASP A O 1
ATOM 828 N N . LEU A 1 104 ? 20.042 12.504 -6.187 1.00 87.12 104 LEU A N 1
ATOM 829 C CA . LEU A 1 104 ? 18.717 12.850 -5.642 1.00 87.12 104 LEU A CA 1
ATOM 830 C C . LEU A 1 104 ? 18.582 12.682 -4.118 1.00 87.12 104 LEU A C 1
ATOM 832 O O . LEU A 1 104 ? 17.531 13.002 -3.560 1.00 87.12 104 LEU A O 1
ATOM 836 N N . GLY A 1 105 ? 19.630 12.213 -3.429 1.00 84.19 105 GLY A N 1
ATOM 837 C CA . GLY A 1 105 ? 19.768 12.248 -1.961 1.00 84.19 105 GLY A CA 1
ATOM 838 C C . GLY A 1 105 ? 18.709 11.481 -1.153 1.00 84.19 105 GLY A C 1
ATOM 839 O O . GLY A 1 105 ? 18.699 11.548 0.075 1.00 84.19 105 GLY A O 1
ATOM 840 N N . ARG A 1 106 ? 17.803 10.757 -1.817 1.00 87.56 106 ARG A N 1
ATOM 841 C CA . ARG A 1 106 ? 16.763 9.926 -1.209 1.00 87.56 106 ARG A CA 1
ATOM 842 C C . ARG A 1 106 ? 16.477 8.717 -2.088 1.00 87.56 106 ARG A C 1
ATOM 844 O O . ARG A 1 106 ? 16.700 8.753 -3.293 1.00 87.56 106 ARG A O 1
ATOM 851 N N . SER A 1 107 ? 15.896 7.689 -1.483 1.00 88.12 107 SER A N 1
ATOM 852 C CA . SER A 1 107 ? 15.468 6.497 -2.207 1.00 88.12 107 SER A CA 1
ATOM 853 C C . SER A 1 107 ? 14.019 6.606 -2.694 1.00 88.12 107 SER A C 1
ATOM 855 O O . SER A 1 107 ? 13.151 7.148 -2.003 1.00 88.12 107 SER A O 1
ATOM 857 N N . PHE A 1 108 ? 13.753 6.054 -3.876 1.00 91.88 108 PHE A N 1
ATOM 858 C CA . PHE A 1 108 ? 12.454 6.038 -4.547 1.00 91.88 108 PHE A CA 1
ATOM 859 C C . PHE A 1 108 ? 11.832 4.631 -4.597 1.00 91.88 108 PHE A C 1
ATOM 861 O O . PHE A 1 108 ? 11.137 4.299 -5.549 1.00 91.88 108 PHE A O 1
ATOM 868 N N . TYR A 1 109 ? 12.033 3.805 -3.562 1.00 89.75 109 TYR A N 1
ATOM 869 C CA . TYR A 1 109 ? 11.550 2.410 -3.506 1.00 89.75 109 TYR A CA 1
ATOM 870 C C . TYR A 1 109 ? 10.077 2.213 -3.890 1.00 89.75 109 TYR A C 1
ATOM 872 O O . TYR A 1 109 ? 9.742 1.298 -4.643 1.00 89.75 109 TYR A O 1
ATOM 880 N N . SER A 1 110 ? 9.188 3.083 -3.403 1.00 91.56 110 SER A N 1
ATOM 881 C CA . SER A 1 110 ? 7.759 3.019 -3.745 1.00 91.56 110 SER A CA 1
ATOM 882 C C . SER A 1 110 ? 7.527 3.193 -5.247 1.00 91.56 110 SER A C 1
ATOM 884 O O . SER A 1 110 ? 6.736 2.465 -5.830 1.00 91.56 110 SER A O 1
ATOM 886 N N . PHE A 1 111 ? 8.250 4.113 -5.885 1.00 95.75 111 PHE A N 1
ATOM 887 C CA . PHE A 1 111 ? 8.185 4.315 -7.329 1.00 95.75 111 PHE A CA 1
ATOM 888 C C . PHE A 1 111 ? 8.812 3.143 -8.092 1.00 95.75 111 PHE A C 1
ATOM 890 O O . PHE A 1 111 ? 8.186 2.606 -8.998 1.00 95.75 111 PHE A O 1
ATOM 897 N N . ALA A 1 112 ? 10.012 2.712 -7.697 1.00 96.94 112 ALA A N 1
ATOM 898 C CA . ALA A 1 112 ? 10.751 1.647 -8.369 1.00 96.94 112 ALA A CA 1
ATOM 899 C C . ALA A 1 112 ? 9.986 0.315 -8.386 1.00 96.94 112 ALA A C 1
ATOM 901 O O . ALA A 1 112 ? 9.845 -0.308 -9.433 1.00 96.94 112 ALA A O 1
ATOM 902 N N . SER A 1 113 ? 9.429 -0.089 -7.240 1.00 96.06 113 SER A N 1
ATOM 903 C CA . SER A 1 113 ? 8.628 -1.317 -7.143 1.00 96.06 113 SER A CA 1
ATOM 904 C C . SER A 1 113 ? 7.366 -1.258 -8.006 1.00 96.06 113 SER A C 1
ATOM 906 O O . SER A 1 113 ? 7.050 -2.232 -8.680 1.00 96.06 113 SER A O 1
ATOM 908 N N . LYS A 1 114 ? 6.680 -0.107 -8.059 1.00 96.44 114 LYS A N 1
ATOM 909 C CA . LYS A 1 114 ? 5.523 0.109 -8.943 1.00 96.44 114 LYS A CA 1
ATOM 910 C C . LYS A 1 114 ? 5.915 0.048 -10.415 1.00 96.44 114 LYS A C 1
ATOM 912 O O . LYS A 1 114 ? 5.215 -0.586 -11.195 1.00 96.44 114 LYS A O 1
ATOM 917 N N . TYR A 1 115 ? 7.045 0.651 -10.782 1.00 97.81 115 TYR A N 1
ATOM 918 C CA . TYR A 1 115 ? 7.555 0.626 -12.151 1.00 97.81 115 TYR A CA 1
ATOM 919 C C . TYR A 1 115 ? 7.808 -0.811 -12.622 1.00 97.81 115 TYR A C 1
ATOM 921 O O . TYR A 1 115 ? 7.327 -1.206 -13.682 1.00 97.81 115 TYR A O 1
ATOM 929 N N . CYS A 1 116 ? 8.486 -1.625 -11.806 1.00 97.00 116 CYS A N 1
ATOM 930 C CA . CYS A 1 116 ? 8.706 -3.036 -12.124 1.00 97.00 116 CYS A CA 1
ATOM 931 C C . CYS A 1 116 ? 7.405 -3.854 -12.108 1.00 97.00 116 CYS A C 1
ATOM 933 O O . CYS A 1 116 ? 7.200 -4.684 -12.992 1.00 97.00 116 CYS A O 1
ATOM 935 N N . SER A 1 117 ? 6.505 -3.604 -11.151 1.00 95.31 117 SER A N 1
ATOM 936 C CA . SER A 1 117 ? 5.219 -4.309 -11.041 1.00 95.31 117 SER A CA 1
ATOM 937 C C . SER A 1 117 ? 4.332 -4.105 -12.269 1.00 95.31 117 SER A C 1
ATOM 939 O O . SER A 1 117 ? 3.779 -5.073 -12.782 1.00 95.31 117 SER A O 1
ATOM 941 N N . HIS A 1 118 ? 4.267 -2.886 -12.814 1.00 94.62 118 HIS A N 1
ATOM 942 C CA . HIS A 1 118 ? 3.499 -2.600 -14.036 1.00 94.62 118 HIS A CA 1
ATOM 943 C C . HIS A 1 118 ? 4.066 -3.278 -15.288 1.00 94.62 118 HIS A C 1
ATOM 945 O O . HIS A 1 118 ? 3.324 -3.574 -16.217 1.00 94.62 118 HIS A O 1
ATOM 951 N N . HIS A 1 119 ? 5.359 -3.604 -15.310 1.00 94.62 119 HIS A N 1
ATOM 952 C CA . HIS A 1 119 ? 5.931 -4.443 -16.364 1.00 94.62 119 HIS A CA 1
ATOM 953 C C . HIS A 1 119 ? 5.730 -5.947 -16.111 1.00 94.62 119 HIS A C 1
ATOM 955 O O . HIS A 1 119 ? 5.506 -6.725 -17.047 1.00 94.62 119 HIS A O 1
ATOM 961 N N . ARG A 1 120 ? 5.878 -6.389 -14.857 1.00 93.44 120 ARG A N 1
ATOM 962 C CA . ARG A 1 120 ? 5.941 -7.804 -14.458 1.00 93.44 120 ARG A CA 1
ATOM 963 C C . ARG A 1 120 ? 5.259 -8.027 -13.093 1.00 93.44 120 ARG A C 1
ATOM 965 O O . ARG A 1 120 ? 5.931 -8.295 -12.094 1.00 93.44 120 ARG A O 1
ATOM 972 N N . PRO A 1 121 ? 3.916 -8.004 -13.035 1.00 88.31 121 PRO A N 1
ATOM 973 C CA . PRO A 1 121 ? 3.169 -8.015 -11.769 1.00 88.31 121 PRO A CA 1
ATOM 974 C C . PRO A 1 121 ? 3.272 -9.336 -10.993 1.00 88.31 121 PRO A C 1
ATOM 976 O O . PRO A 1 121 ? 2.921 -9.394 -9.818 1.00 88.31 121 PRO A O 1
ATOM 979 N N . LEU A 1 122 ? 3.759 -10.405 -11.634 1.00 85.44 122 LEU A N 1
ATOM 980 C CA . LEU A 1 122 ? 3.973 -11.708 -10.997 1.00 85.44 122 LEU A CA 1
ATOM 981 C C . LEU A 1 122 ? 5.250 -11.765 -10.148 1.00 85.44 122 LEU A C 1
ATOM 983 O O . LEU A 1 122 ? 5.297 -12.541 -9.198 1.00 85.44 122 LEU A O 1
ATOM 987 N N . PHE A 1 123 ? 6.266 -10.965 -10.486 1.00 87.00 123 PHE A N 1
ATOM 988 C CA . PHE A 1 123 ? 7.578 -11.007 -9.831 1.00 87.00 123 PHE A CA 1
ATOM 989 C C . PHE A 1 123 ? 7.775 -9.884 -8.817 1.00 87.00 123 PHE A C 1
ATOM 991 O O . PHE A 1 123 ? 8.493 -10.071 -7.840 1.00 87.00 123 PHE A O 1
ATOM 998 N N . PHE A 1 124 ? 7.140 -8.730 -9.037 1.00 92.50 124 PHE A N 1
ATOM 999 C CA . PHE A 1 124 ? 7.442 -7.507 -8.297 1.00 92.50 124 PHE A CA 1
ATOM 1000 C C . PHE A 1 124 ? 6.232 -7.022 -7.483 1.00 92.50 124 PHE A C 1
ATOM 1002 O O . PHE A 1 124 ? 5.412 -6.251 -7.993 1.00 92.50 124 PHE A O 1
ATOM 1009 N N . PRO A 1 125 ? 6.099 -7.439 -6.208 1.00 93.06 125 PRO A N 1
ATOM 1010 C CA . PRO A 1 125 ? 5.156 -6.834 -5.274 1.00 93.06 125 PRO A CA 1
ATOM 1011 C C . PRO A 1 125 ? 5.392 -5.325 -5.126 1.00 93.06 125 PRO A C 1
ATOM 1013 O O . PRO A 1 125 ? 6.536 -4.856 -5.103 1.00 93.06 125 PRO A O 1
ATOM 1016 N N . ILE A 1 126 ? 4.313 -4.556 -4.987 1.00 94.00 126 ILE A N 1
ATOM 1017 C CA . ILE A 1 126 ? 4.391 -3.103 -4.829 1.00 94.00 126 ILE A CA 1
ATOM 1018 C C . ILE A 1 126 ? 4.753 -2.759 -3.385 1.00 94.00 126 ILE A C 1
ATOM 1020 O O . ILE A 1 126 ? 4.064 -3.122 -2.436 1.00 94.00 126 ILE A O 1
ATOM 1024 N N . PHE A 1 127 ? 5.828 -1.992 -3.210 1.00 91.25 127 PHE A N 1
ATOM 1025 C CA . PHE A 1 127 ? 6.164 -1.428 -1.912 1.00 91.25 127 PHE A CA 1
ATOM 1026 C C . PHE A 1 127 ? 5.352 -0.144 -1.691 1.00 91.25 127 PHE A C 1
ATOM 1028 O O . PHE A 1 127 ? 5.532 0.863 -2.385 1.00 91.25 127 PHE A O 1
ATOM 1035 N N . ASP A 1 128 ? 4.454 -0.159 -0.707 1.00 90.69 128 ASP A N 1
ATOM 1036 C CA . ASP A 1 128 ? 3.651 0.996 -0.304 1.00 90.69 128 ASP A CA 1
ATOM 1037 C C . ASP A 1 128 ? 3.559 1.120 1.220 1.00 90.69 128 ASP A C 1
ATOM 1039 O O . ASP A 1 128 ? 3.543 0.131 1.950 1.00 90.69 128 ASP A O 1
ATOM 1043 N N . SER A 1 129 ? 3.439 2.353 1.714 1.00 87.31 129 SER A N 1
ATOM 1044 C CA . SER A 1 129 ? 3.339 2.622 3.151 1.00 87.31 129 SER A CA 1
ATOM 1045 C C . SER A 1 129 ? 2.112 1.987 3.822 1.00 87.31 129 SER A C 1
ATOM 1047 O O . SER A 1 129 ? 2.172 1.649 5.004 1.00 87.31 129 SER A O 1
ATOM 1049 N N . TYR A 1 130 ? 0.987 1.825 3.114 1.00 91.00 130 TYR A N 1
ATOM 1050 C CA . TYR A 1 130 ? -0.181 1.124 3.653 1.00 91.00 130 TYR A CA 1
ATOM 1051 C C . TYR A 1 130 ? 0.031 -0.387 3.686 1.00 91.00 130 TYR A C 1
ATOM 1053 O O . TYR A 1 130 ? -0.369 -1.025 4.662 1.00 91.00 130 TYR A O 1
ATOM 1061 N N . VAL A 1 131 ? 0.707 -0.939 2.680 1.00 91.88 131 VAL A N 1
ATOM 1062 C CA . VAL A 1 131 ? 1.081 -2.357 2.630 1.00 91.88 131 VAL A CA 1
ATOM 1063 C C . VAL A 1 131 ? 2.057 -2.679 3.765 1.00 91.88 131 VAL A C 1
ATOM 1065 O O . VAL A 1 131 ? 1.785 -3.576 4.560 1.00 91.88 131 VAL A O 1
ATOM 1068 N N . GLU A 1 132 ? 3.111 -1.873 3.941 1.00 87.62 132 GLU A N 1
ATOM 1069 C CA . GLU A 1 132 ? 4.089 -1.996 5.035 1.00 87.62 132 GLU A CA 1
ATOM 1070 C C . GLU A 1 132 ? 3.403 -2.019 6.411 1.00 87.62 132 GLU A C 1
ATOM 1072 O O . GLU A 1 132 ? 3.635 -2.920 7.219 1.00 87.62 132 GLU A O 1
ATOM 1077 N N . LYS A 1 133 ? 2.507 -1.058 6.677 1.00 85.69 133 LYS A N 1
ATOM 1078 C CA . LYS A 1 133 ? 1.771 -0.979 7.951 1.00 85.69 133 LYS A CA 1
ATOM 1079 C C . LYS A 1 133 ? 0.868 -2.189 8.188 1.00 85.69 133 LYS A C 1
ATOM 1081 O O . LYS A 1 133 ? 0.752 -2.648 9.325 1.00 85.69 133 LYS A O 1
ATOM 1086 N N . THR A 1 134 ? 0.227 -2.685 7.135 1.00 90.06 134 THR A N 1
ATOM 1087 C CA . THR A 1 134 ? -0.690 -3.828 7.211 1.00 90.06 134 THR A CA 1
ATOM 1088 C C . THR A 1 134 ? 0.061 -5.124 7.474 1.00 90.06 134 THR A C 1
ATOM 1090 O O . THR A 1 134 ? -0.312 -5.872 8.379 1.00 90.06 134 THR A O 1
ATOM 1093 N N . LEU A 1 135 ? 1.170 -5.353 6.768 1.00 87.38 135 LEU A N 1
ATOM 1094 C CA . LEU A 1 135 ? 2.058 -6.486 7.018 1.00 87.38 135 LEU A CA 1
ATOM 1095 C C . LEU A 1 135 ? 2.626 -6.439 8.433 1.00 87.38 135 LEU A C 1
ATOM 1097 O O . LEU A 1 135 ? 2.507 -7.417 9.169 1.00 87.38 135 LEU A O 1
ATOM 1101 N N . PHE A 1 136 ? 3.152 -5.282 8.849 1.00 82.75 136 PHE A N 1
ATOM 1102 C CA . PHE A 1 136 ? 3.665 -5.080 10.203 1.00 82.75 136 PHE A CA 1
ATOM 1103 C C . PHE A 1 136 ? 2.635 -5.490 11.262 1.00 82.75 136 PHE A C 1
ATOM 1105 O O . PHE A 1 136 ? 2.953 -6.244 12.185 1.00 82.75 136 PHE A O 1
ATOM 1112 N N . PHE A 1 137 ? 1.386 -5.036 11.102 1.00 84.62 137 PHE A N 1
ATOM 1113 C CA . PHE A 1 137 ? 0.294 -5.360 12.013 1.00 84.62 137 PHE A CA 1
ATOM 1114 C C . PHE A 1 137 ? 0.049 -6.872 12.122 1.00 84.62 137 PHE A C 1
ATOM 1116 O O . PHE A 1 137 ? -0.050 -7.396 13.233 1.00 84.62 137 PHE A O 1
ATOM 1123 N N . PHE A 1 138 ? -0.036 -7.585 10.997 1.00 83.19 138 PHE A N 1
ATOM 1124 C CA . PHE A 1 138 ? -0.335 -9.018 11.013 1.00 83.19 138 PHE A CA 1
ATOM 1125 C C . PHE A 1 138 ? 0.835 -9.888 11.460 1.00 83.19 138 PHE A C 1
ATOM 1127 O O . PHE A 1 138 ? 0.602 -10.899 12.122 1.00 83.19 138 PHE A O 1
ATOM 1134 N N . ILE A 1 139 ? 2.070 -9.484 11.168 1.00 75.38 139 ILE A N 1
ATOM 1135 C CA . ILE A 1 139 ? 3.278 -10.185 11.615 1.00 75.38 139 ILE A CA 1
ATOM 1136 C C . ILE A 1 139 ? 3.392 -10.118 13.142 1.00 75.38 139 ILE A C 1
ATOM 1138 O O . ILE A 1 139 ? 3.612 -11.141 13.788 1.00 75.38 139 ILE A O 1
ATOM 1142 N N . HIS A 1 140 ? 3.125 -8.947 13.731 1.00 68.25 140 HIS A N 1
ATOM 1143 C CA . HIS A 1 140 ? 3.207 -8.743 15.180 1.00 68.25 140 HIS A CA 1
ATOM 1144 C C . HIS A 1 140 ? 2.016 -9.318 15.955 1.00 68.25 140 HIS A C 1
ATOM 1146 O O . HIS A 1 140 ? 2.183 -9.788 17.075 1.00 68.25 140 HIS A O 1
ATOM 1152 N N . LYS A 1 141 ? 0.798 -9.290 15.393 1.00 67.19 141 LYS A N 1
ATOM 1153 C CA . LYS A 1 141 ? -0.403 -9.784 16.094 1.00 67.19 141 LYS A CA 1
ATOM 1154 C C . LYS A 1 141 ? -0.443 -11.308 16.215 1.00 67.19 141 LYS A C 1
ATOM 1156 O O . LYS A 1 141 ? -1.067 -11.810 17.147 1.00 67.19 141 LYS A O 1
ATOM 1161 N N . LYS A 1 142 ? 0.150 -12.038 15.265 1.00 54.34 142 LYS A N 1
ATOM 1162 C CA . LYS A 1 142 ? 0.038 -13.502 15.186 1.00 54.34 142 LYS A CA 1
ATOM 1163 C C . LYS A 1 142 ? 1.276 -14.275 15.635 1.00 54.34 142 LYS A C 1
ATOM 1165 O O . LYS A 1 142 ? 1.208 -15.496 15.591 1.00 54.34 142 LYS A O 1
ATOM 1170 N N . SER A 1 143 ? 2.370 -13.615 16.030 1.00 50.41 143 SER A N 1
ATOM 1171 C CA . SER A 1 143 ? 3.663 -14.284 16.227 1.00 50.41 143 SER A CA 1
ATOM 1172 C C . SER A 1 143 ? 3.946 -15.235 15.061 1.00 50.41 143 SER A C 1
ATOM 1174 O O . SER A 1 143 ? 4.032 -16.449 15.239 1.00 50.41 143 SER A O 1
ATOM 1176 N N . ILE A 1 144 ? 4.035 -14.708 13.831 1.00 55.78 144 ILE A N 1
ATOM 1177 C CA . ILE A 1 144 ? 4.627 -15.491 12.738 1.00 55.78 144 ILE A CA 1
ATOM 1178 C C . ILE A 1 144 ? 6.099 -15.670 13.134 1.00 55.78 144 ILE A C 1
ATOM 1180 O O . ILE A 1 144 ? 6.947 -14.849 12.800 1.00 55.78 144 ILE A O 1
ATOM 1184 N N . HIS A 1 145 ? 6.380 -16.712 13.926 1.00 45.53 145 HIS A N 1
ATOM 1185 C CA . HIS A 1 145 ? 7.625 -16.923 14.682 1.00 45.53 145 HIS A CA 1
ATOM 1186 C C . HIS A 1 145 ? 8.885 -17.000 13.802 1.00 45.53 145 HIS A C 1
ATOM 1188 O O . HIS A 1 145 ? 9.998 -17.001 14.312 1.00 45.53 145 HIS A O 1
ATOM 1194 N N . HIS A 1 146 ? 8.711 -17.031 12.482 1.00 47.84 146 HIS A N 1
ATOM 1195 C CA . HIS A 1 146 ? 9.761 -17.155 11.480 1.00 47.84 146 HIS A CA 1
ATOM 1196 C C . HIS A 1 146 ? 10.323 -15.781 11.069 1.00 47.84 146 HIS A C 1
ATOM 1198 O O . HIS A 1 146 ? 11.378 -15.720 10.452 1.00 47.84 146 HIS A O 1
ATOM 1204 N N . LEU A 1 147 ? 9.641 -14.680 11.423 1.00 47.00 147 LEU A N 1
ATOM 1205 C CA . LEU A 1 147 ? 10.041 -13.304 11.088 1.00 47.00 147 LEU A CA 1
ATOM 1206 C C . LEU A 1 147 ? 10.559 -12.498 12.295 1.00 47.00 147 LEU A C 1
ATOM 1208 O O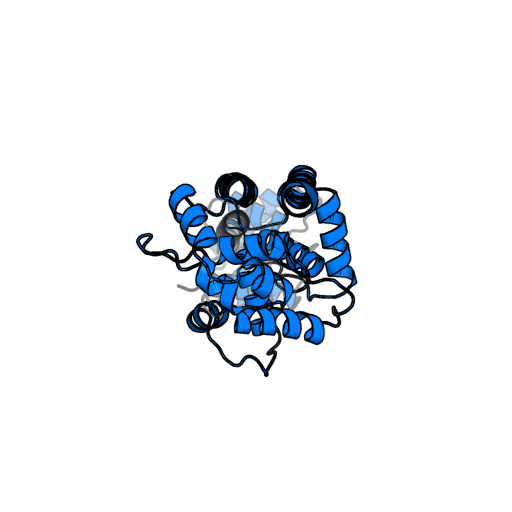 . LEU A 1 147 ? 10.800 -11.301 12.167 1.00 47.00 147 LEU A O 1
ATOM 1212 N N . GLY A 1 148 ? 10.785 -13.168 13.433 1.00 42.19 148 GLY A N 1
ATOM 1213 C CA . GLY A 1 148 ? 11.494 -12.634 14.600 1.00 42.19 148 GLY A CA 1
ATOM 1214 C C . GLY A 1 148 ? 10.752 -11.556 15.398 1.00 42.19 148 GLY A C 1
ATOM 1215 O O . GLY A 1 148 ? 9.802 -10.927 14.939 1.00 42.19 148 GLY A O 1
ATOM 1216 N N . GLU A 1 149 ? 11.220 -11.329 16.625 1.00 49.75 149 GLU A N 1
ATOM 1217 C CA . GLU A 1 149 ? 10.805 -10.253 17.538 1.00 49.75 149 GLU A CA 1
ATOM 1218 C C . GLU A 1 149 ? 11.313 -8.879 17.056 1.00 49.75 149 GLU A C 1
ATOM 1220 O O . GLU A 1 149 ? 11.948 -8.125 17.788 1.00 49.75 149 GLU A O 1
ATOM 1225 N N . VAL A 1 150 ? 11.100 -8.555 15.783 1.00 51.75 150 VAL A N 1
ATOM 1226 C CA . VAL A 1 150 ? 11.669 -7.357 15.171 1.00 51.75 150 VAL A CA 1
ATOM 1227 C C . VAL A 1 150 ? 10.789 -6.159 15.516 1.00 51.75 150 VAL A C 1
ATOM 1229 O O . VAL A 1 150 ? 9.718 -5.978 14.940 1.00 51.75 150 VAL A O 1
ATOM 1232 N N . GLY A 1 151 ? 11.237 -5.307 16.442 1.00 51.69 151 GLY A N 1
ATOM 1233 C CA . GLY A 1 151 ? 10.497 -4.107 16.838 1.00 51.69 151 GLY A CA 1
ATOM 1234 C C . GLY A 1 151 ? 10.182 -3.183 15.649 1.00 51.69 151 GLY A C 1
ATOM 1235 O O . GLY A 1 151 ? 10.895 -3.157 14.650 1.00 51.69 151 GLY A O 1
ATOM 1236 N N . LYS A 1 152 ? 9.133 -2.354 15.748 1.00 52.66 152 LYS A N 1
ATOM 1237 C CA . LYS A 1 152 ? 8.639 -1.474 14.657 1.00 52.66 152 LYS A CA 1
ATOM 1238 C C . LYS A 1 152 ? 9.714 -0.684 13.900 1.00 52.66 152 LYS A C 1
ATOM 1240 O O . LYS A 1 152 ? 9.605 -0.515 12.687 1.00 52.66 152 LYS A O 1
ATOM 1245 N N . GLY A 1 153 ? 10.727 -0.183 14.608 1.00 51.88 153 GLY A N 1
ATOM 1246 C CA . GLY A 1 153 ? 11.834 0.573 14.013 1.00 51.88 153 GLY A CA 1
ATOM 1247 C C . GLY A 1 153 ? 12.842 -0.290 13.249 1.00 51.88 153 GLY A C 1
ATOM 1248 O O . GLY A 1 153 ? 13.454 0.196 12.301 1.00 51.88 153 GLY A O 1
ATOM 1249 N N . GLU A 1 154 ? 12.996 -1.554 13.631 1.00 56.56 154 GLU A N 1
ATOM 1250 C CA . GLU A 1 154 ? 13.839 -2.528 12.940 1.00 56.56 154 GLU A CA 1
ATOM 1251 C C . GLU A 1 154 ? 13.078 -3.162 11.778 1.00 56.56 154 GLU A C 1
ATOM 1253 O O . GLU A 1 154 ? 13.625 -3.257 10.686 1.00 56.56 154 GLU A O 1
ATOM 1258 N N . PHE A 1 155 ? 11.785 -3.462 11.943 1.00 61.88 155 PHE A N 1
ATOM 1259 C CA . PHE A 1 155 ? 10.964 -4.056 10.888 1.00 61.88 155 PHE A CA 1
ATOM 1260 C C . PHE A 1 155 ? 10.914 -3.142 9.667 1.00 61.88 155 PHE A C 1
ATOM 1262 O O . PHE A 1 155 ? 11.186 -3.584 8.558 1.00 61.88 155 PHE A O 1
ATOM 1269 N N . GLY A 1 156 ? 10.680 -1.843 9.889 1.00 60.31 156 GLY A N 1
ATOM 1270 C CA . GLY A 1 156 ? 10.696 -0.832 8.832 1.00 60.31 156 GLY A CA 1
ATOM 1271 C C . GLY A 1 156 ? 12.068 -0.621 8.175 1.00 60.31 156 GLY A C 1
ATOM 1272 O O . GLY A 1 156 ? 12.132 -0.073 7.080 1.00 60.31 156 GLY A O 1
ATOM 1273 N N . LYS A 1 157 ? 13.176 -1.033 8.808 1.00 64.19 157 LYS A N 1
ATOM 1274 C CA . LYS A 1 157 ? 14.511 -1.048 8.183 1.00 64.19 157 LYS A CA 1
ATOM 1275 C C . LYS A 1 157 ? 14.755 -2.353 7.422 1.00 64.19 157 LYS A C 1
ATOM 1277 O O . LYS A 1 157 ? 15.293 -2.301 6.323 1.00 64.19 157 LYS A O 1
ATOM 1282 N N . HIS A 1 158 ? 14.320 -3.487 7.966 1.00 64.62 158 HIS A N 1
ATOM 1283 C CA . HIS A 1 158 ? 14.466 -4.810 7.359 1.00 64.62 158 HIS A CA 1
ATOM 1284 C C . HIS A 1 158 ? 13.626 -4.964 6.088 1.00 64.62 158 HIS A C 1
ATOM 1286 O O . HIS A 1 158 ? 14.153 -5.361 5.057 1.00 64.62 158 HIS A O 1
ATOM 1292 N N . ILE A 1 159 ? 12.359 -4.546 6.112 1.00 71.75 159 ILE A N 1
ATOM 1293 C CA . ILE A 1 159 ? 11.462 -4.588 4.943 1.00 71.75 159 ILE A CA 1
ATOM 1294 C C . ILE A 1 159 ? 11.850 -3.585 3.842 1.00 71.75 159 ILE A C 1
ATOM 1296 O O . ILE A 1 159 ? 11.328 -3.643 2.737 1.00 71.75 159 ILE A O 1
ATOM 1300 N N . ARG A 1 160 ? 12.773 -2.650 4.108 1.00 72.56 160 ARG A N 1
ATOM 1301 C CA . ARG A 1 160 ? 13.329 -1.777 3.058 1.00 72.56 160 ARG A CA 1
ATOM 1302 C C . ARG A 1 160 ? 14.367 -2.480 2.188 1.00 72.56 160 ARG A C 1
ATOM 1304 O O . ARG A 1 160 ? 14.726 -1.927 1.154 1.00 72.56 160 ARG A O 1
ATOM 1311 N N . ASN A 1 161 ? 14.835 -3.668 2.576 1.00 85.00 161 ASN A N 1
ATOM 1312 C CA . ASN A 1 161 ? 15.430 -4.589 1.620 1.00 85.00 161 ASN A CA 1
ATOM 1313 C C . ASN A 1 161 ? 14.291 -5.206 0.793 1.00 85.00 161 ASN A C 1
ATOM 1315 O O . ASN A 1 161 ? 13.369 -5.805 1.349 1.00 85.00 161 ASN A O 1
ATOM 1319 N N . TYR A 1 162 ? 14.341 -5.027 -0.527 1.00 90.06 162 TYR A N 1
ATOM 1320 C CA . TYR A 1 162 ? 13.243 -5.437 -1.395 1.00 90.06 162 TYR A CA 1
ATOM 1321 C C . TYR A 1 162 ? 13.065 -6.961 -1.457 1.00 90.06 162 TYR A C 1
ATOM 1323 O O . TYR A 1 162 ? 11.933 -7.423 -1.415 1.00 90.06 162 TYR A O 1
ATOM 1331 N N . GLU A 1 163 ? 14.144 -7.746 -1.465 1.00 89.94 163 GLU A N 1
ATOM 1332 C CA . GLU A 1 163 ? 14.067 -9.216 -1.426 1.00 89.94 163 GLU A CA 1
ATOM 1333 C C . GLU A 1 163 ? 13.379 -9.688 -0.141 1.00 89.94 163 GLU A C 1
ATOM 1335 O O . GLU A 1 163 ? 12.421 -10.454 -0.189 1.00 89.94 163 GLU A O 1
ATOM 1340 N N . THR A 1 164 ? 13.762 -9.112 1.003 1.00 86.31 164 THR A N 1
ATOM 1341 C CA . THR A 1 164 ? 13.095 -9.379 2.286 1.00 86.31 164 THR A CA 1
ATOM 1342 C C . THR A 1 164 ? 11.614 -8.991 2.252 1.00 86.31 164 THR A C 1
ATOM 1344 O O . THR A 1 164 ? 10.773 -9.695 2.807 1.00 86.31 164 THR A O 1
ATOM 1347 N N . PHE A 1 165 ? 11.258 -7.878 1.607 1.00 89.19 165 PHE A N 1
ATOM 1348 C CA . PHE A 1 165 ? 9.857 -7.499 1.426 1.00 89.19 165 PHE A CA 1
ATOM 1349 C C . PHE A 1 165 ? 9.078 -8.524 0.597 1.00 89.19 165 PHE A C 1
ATOM 1351 O O . PHE A 1 165 ? 7.962 -8.890 0.975 1.00 89.19 165 PHE A O 1
ATOM 1358 N N . VAL A 1 166 ? 9.666 -9.006 -0.500 1.00 90.94 166 VAL A N 1
ATOM 1359 C CA . VAL A 1 166 ? 9.072 -10.055 -1.332 1.00 90.94 166 VAL A CA 1
ATOM 1360 C C . VAL A 1 166 ? 8.852 -11.327 -0.508 1.00 90.94 166 VAL A C 1
ATOM 1362 O O . VAL A 1 166 ? 7.728 -11.834 -0.474 1.00 90.94 166 VAL A O 1
ATOM 1365 N N . ASP A 1 167 ? 9.853 -11.773 0.252 1.00 88.06 167 ASP A N 1
ATOM 1366 C CA . ASP A 1 167 ? 9.741 -12.940 1.137 1.00 88.06 167 ASP A CA 1
ATOM 1367 C C . ASP A 1 167 ? 8.626 -12.780 2.175 1.00 88.06 167 ASP A C 1
ATOM 1369 O O . ASP A 1 167 ? 7.861 -13.714 2.434 1.00 88.06 167 ASP A O 1
ATOM 1373 N N . VAL A 1 168 ? 8.478 -11.582 2.748 1.00 87.31 168 VAL A N 1
ATOM 1374 C CA . VAL A 1 168 ? 7.403 -11.271 3.697 1.00 87.31 168 VAL A CA 1
ATOM 1375 C C . VAL A 1 168 ? 6.025 -11.361 3.035 1.00 87.31 168 VAL A C 1
ATOM 1377 O O . VAL A 1 168 ? 5.100 -11.894 3.651 1.00 87.31 168 VAL A O 1
ATOM 1380 N N . ILE A 1 169 ? 5.863 -10.886 1.795 1.00 91.06 169 ILE A N 1
ATOM 1381 C CA . ILE A 1 169 ? 4.601 -11.002 1.045 1.00 91.06 169 ILE A CA 1
ATOM 1382 C C . ILE A 1 169 ? 4.248 -12.473 0.802 1.00 91.06 169 ILE A C 1
ATOM 1384 O O . ILE A 1 169 ? 3.112 -12.882 1.052 1.00 91.06 169 ILE A O 1
ATOM 1388 N N . PHE A 1 170 ? 5.203 -13.288 0.349 1.00 89.75 170 PHE A N 1
ATOM 1389 C CA . PHE A 1 170 ? 4.963 -14.714 0.117 1.00 89.75 170 PHE A CA 1
ATOM 1390 C C . PHE A 1 170 ? 4.685 -15.466 1.421 1.00 89.75 170 PHE A C 1
ATOM 1392 O O . PHE A 1 170 ? 3.710 -16.211 1.501 1.00 89.75 170 PHE A O 1
ATOM 1399 N N . THR A 1 171 ? 5.455 -15.191 2.475 1.00 86.50 171 THR A N 1
ATOM 1400 C CA . THR A 1 171 ? 5.225 -15.755 3.813 1.00 86.50 171 THR A CA 1
ATOM 1401 C C . THR A 1 171 ? 3.840 -15.387 4.338 1.00 86.50 171 THR A C 1
ATOM 1403 O O . THR A 1 171 ? 3.137 -16.235 4.884 1.00 86.50 171 THR A O 1
ATOM 1406 N N . PHE A 1 172 ? 3.411 -14.136 4.145 1.00 89.31 172 PHE A N 1
ATOM 1407 C CA . PHE A 1 172 ? 2.064 -13.691 4.491 1.00 89.31 172 PHE A CA 1
ATOM 1408 C C . PHE A 1 172 ? 0.998 -14.484 3.725 1.00 89.31 172 PHE A C 1
ATOM 1410 O O . PHE A 1 172 ? 0.041 -14.952 4.340 1.00 89.31 172 PHE A O 1
ATOM 1417 N N . ARG A 1 173 ? 1.167 -14.680 2.410 1.00 91.06 173 ARG A N 1
ATOM 1418 C CA . ARG A 1 173 ? 0.224 -15.466 1.597 1.00 91.06 173 ARG A CA 1
ATOM 1419 C C . ARG A 1 173 ? 0.089 -16.889 2.129 1.00 91.06 173 ARG A C 1
ATOM 1421 O O . ARG A 1 173 ? -1.030 -17.315 2.397 1.00 91.06 173 ARG A O 1
ATOM 1428 N N . THR A 1 174 ? 1.206 -17.573 2.365 1.00 90.06 174 THR A N 1
ATOM 1429 C CA . THR A 1 174 ? 1.204 -18.947 2.885 1.00 90.06 174 THR A CA 1
ATOM 1430 C C . THR A 1 174 ? 0.615 -19.043 4.290 1.00 90.06 174 THR A C 1
ATOM 1432 O O . THR A 1 174 ? -0.226 -19.894 4.564 1.00 90.06 174 THR A O 1
ATOM 1435 N N . ALA A 1 175 ? 0.979 -18.129 5.193 1.00 86.88 175 ALA A N 1
ATOM 1436 C CA . ALA A 1 175 ? 0.522 -18.160 6.585 1.00 86.88 175 ALA A CA 1
ATOM 1437 C C . ALA A 1 175 ? -1.002 -17.988 6.753 1.00 86.88 175 ALA A C 1
ATOM 1439 O O . ALA A 1 175 ? -1.548 -18.315 7.813 1.00 86.88 175 ALA A O 1
ATOM 1440 N N . TYR A 1 176 ? -1.683 -17.451 5.738 1.00 89.94 176 TYR A N 1
ATOM 1441 C CA . TYR A 1 176 ? -3.129 -17.234 5.735 1.00 89.94 176 TYR A CA 1
ATOM 1442 C C . TYR A 1 176 ? -3.877 -18.057 4.673 1.00 89.94 176 TYR A C 1
ATOM 1444 O O . TYR A 1 176 ? -5.085 -17.870 4.532 1.00 89.94 176 TYR A O 1
ATOM 1452 N N . GLY A 1 177 ? -3.203 -18.972 3.963 1.00 93.31 177 GLY A N 1
ATOM 1453 C CA . GLY A 1 177 ? -3.833 -19.813 2.938 1.00 93.31 177 GLY A CA 1
ATOM 1454 C C . GLY A 1 177 ? -4.339 -19.017 1.728 1.00 93.31 177 GLY A C 1
ATOM 1455 O O . GLY A 1 177 ? -5.437 -19.265 1.237 1.00 93.31 177 GLY A O 1
ATOM 1456 N N . LEU A 1 178 ? -3.599 -17.984 1.312 1.00 95.94 178 LEU A N 1
ATOM 1457 C CA . LEU A 1 178 ? -3.984 -17.035 0.259 1.00 95.94 178 LEU A CA 1
ATOM 1458 C C . LEU A 1 178 ? -3.202 -17.238 -1.052 1.00 95.94 178 LEU A C 1
ATOM 1460 O O . LEU A 1 178 ? -3.123 -16.335 -1.885 1.00 95.94 178 LEU A O 1
ATOM 1464 N N . GLU A 1 179 ? -2.597 -18.406 -1.258 1.00 94.81 179 GLU A N 1
ATOM 1465 C CA . GLU A 1 179 ? -1.745 -18.709 -2.413 1.00 94.81 179 GLU A CA 1
ATOM 1466 C C . GLU A 1 179 ? -2.505 -18.678 -3.742 1.00 94.81 179 GLU A C 1
ATOM 1468 O O . GLU A 1 179 ? -1.902 -18.395 -4.778 1.00 94.81 179 GLU A O 1
ATOM 1473 N N . LYS A 1 180 ? -3.826 -18.897 -3.718 1.00 96.06 180 LYS A N 1
ATOM 1474 C CA . LYS A 1 180 ? -4.676 -18.814 -4.915 1.00 96.06 180 LYS A CA 1
ATOM 1475 C C . LYS A 1 180 ? -4.773 -17.404 -5.507 1.00 96.06 180 LYS A C 1
ATOM 1477 O O . LYS A 1 180 ? -5.067 -17.271 -6.688 1.00 96.06 180 LYS A O 1
ATOM 1482 N N . TYR A 1 181 ? -4.546 -16.372 -4.694 1.00 95.44 181 TYR A N 1
ATOM 1483 C CA . TYR A 1 181 ? -4.586 -14.979 -5.128 1.00 95.44 181 TYR A CA 1
ATOM 1484 C C . TYR A 1 181 ? -3.235 -14.572 -5.701 1.00 95.44 181 TYR A C 1
ATOM 1486 O O . TYR A 1 181 ? -2.184 -14.905 -5.145 1.00 95.44 181 TYR A O 1
ATOM 1494 N N . SER A 1 182 ? -3.257 -13.824 -6.796 1.00 93.25 182 SER A N 1
ATOM 1495 C CA . SER A 1 182 ? -2.074 -13.221 -7.398 1.00 93.25 182 SER A CA 1
ATOM 1496 C C . SER A 1 182 ? -1.439 -12.172 -6.481 1.00 93.25 182 SER A C 1
ATOM 1498 O O . SER A 1 182 ? -2.068 -11.627 -5.573 1.00 93.25 182 SER A O 1
ATOM 1500 N N . ILE A 1 183 ? -0.175 -11.836 -6.747 1.00 91.75 183 ILE A N 1
ATOM 1501 C CA . ILE A 1 183 ? 0.520 -10.751 -6.040 1.00 91.75 183 ILE A CA 1
ATOM 1502 C C . ILE A 1 183 ? -0.232 -9.419 -6.181 1.00 91.75 183 ILE A C 1
ATOM 1504 O O . ILE A 1 183 ? -0.327 -8.680 -5.205 1.00 91.75 183 ILE A O 1
ATOM 1508 N N . LYS A 1 184 ? -0.821 -9.145 -7.355 1.00 90.50 184 LYS A N 1
ATOM 1509 C CA . LYS A 1 184 ? -1.610 -7.929 -7.607 1.00 90.50 184 LYS A CA 1
ATOM 1510 C C . LYS A 1 184 ? -2.875 -7.882 -6.740 1.00 90.50 184 LYS A C 1
ATOM 1512 O O . LYS A 1 184 ? -3.147 -6.857 -6.125 1.00 90.50 184 LYS A O 1
ATOM 1517 N N . GLU A 1 185 ? -3.603 -8.991 -6.616 1.00 94.38 185 GLU A N 1
ATOM 1518 C CA . GLU A 1 185 ? -4.790 -9.070 -5.744 1.00 94.38 185 GLU A CA 1
ATOM 1519 C C . GLU A 1 185 ? -4.427 -8.926 -4.259 1.00 94.38 185 GLU A C 1
ATOM 1521 O O . GLU A 1 185 ? -5.120 -8.244 -3.501 1.00 94.38 185 GLU A O 1
ATOM 1526 N N . ILE A 1 186 ? -3.310 -9.524 -3.834 1.00 95.81 186 ILE A N 1
ATOM 1527 C CA . ILE A 1 186 ? -2.808 -9.377 -2.463 1.00 95.81 186 ILE A CA 1
ATOM 1528 C C . ILE A 1 186 ? -2.397 -7.929 -2.179 1.00 95.81 186 ILE A C 1
ATOM 1530 O O . ILE A 1 186 ? -2.711 -7.418 -1.104 1.00 95.81 186 ILE A O 1
ATOM 1534 N N . ASP A 1 187 ? -1.750 -7.251 -3.127 1.00 93.31 187 ASP A N 1
ATOM 1535 C CA . ASP A 1 187 ? -1.417 -5.830 -3.008 1.00 93.31 187 ASP A CA 1
ATOM 1536 C C . ASP A 1 187 ? -2.675 -4.960 -2.863 1.00 93.31 187 ASP A C 1
ATOM 1538 O O . ASP A 1 187 ? -2.789 -4.202 -1.898 1.00 93.31 187 ASP A O 1
ATOM 1542 N N . GLN A 1 188 ? -3.668 -5.142 -3.741 1.00 93.88 188 GLN A N 1
ATOM 1543 C CA . GLN A 1 188 ? -4.952 -4.431 -3.675 1.00 93.88 188 GLN A CA 1
ATOM 1544 C C . GLN A 1 188 ? -5.640 -4.621 -2.317 1.00 93.88 188 GLN A C 1
ATOM 1546 O O . GLN A 1 188 ? -6.093 -3.648 -1.701 1.00 93.88 188 GLN A O 1
ATOM 1551 N N . TYR A 1 189 ? -5.674 -5.861 -1.822 1.00 96.62 189 TYR A N 1
ATOM 1552 C CA . TYR A 1 189 ? -6.216 -6.189 -0.507 1.00 96.62 189 TYR A CA 1
ATOM 1553 C C . TYR A 1 189 ? -5.462 -5.473 0.621 1.00 96.62 189 TYR A C 1
ATOM 1555 O O . TYR A 1 189 ? -6.073 -4.743 1.409 1.00 96.62 189 TYR A O 1
ATOM 1563 N N . LEU A 1 190 ? -4.138 -5.644 0.697 1.00 95.56 190 LEU A N 1
ATOM 1564 C CA . LEU A 1 190 ? -3.304 -5.062 1.752 1.00 95.56 190 LEU A CA 1
ATOM 1565 C C . LEU A 1 190 ? -3.357 -3.532 1.735 1.00 95.56 190 LEU A C 1
ATOM 1567 O O . LEU A 1 190 ? -3.415 -2.900 2.793 1.00 95.56 190 LEU A O 1
ATOM 1571 N N . TRP A 1 191 ? -3.371 -2.929 0.548 1.00 94.94 191 TRP A N 1
ATOM 1572 C CA . TRP A 1 191 ? -3.432 -1.486 0.390 1.00 94.94 191 TRP A CA 1
ATOM 1573 C C . TRP A 1 191 ? -4.784 -0.915 0.820 1.00 94.94 191 TRP A C 1
ATOM 1575 O O . TRP A 1 191 ? -4.818 0.038 1.605 1.00 94.94 191 TRP A O 1
ATOM 1585 N N . LEU A 1 192 ? -5.908 -1.493 0.371 1.00 94.62 192 LEU A N 1
ATOM 1586 C CA . LEU A 1 192 ? -7.240 -1.015 0.760 1.00 94.62 192 LEU A CA 1
ATOM 1587 C C . LEU A 1 192 ? -7.502 -1.203 2.252 1.00 94.62 192 LEU A C 1
ATOM 1589 O O . LEU A 1 192 ? -8.010 -0.283 2.903 1.00 94.62 192 LEU A O 1
ATOM 1593 N N . LEU A 1 193 ? -7.122 -2.358 2.796 1.00 94.69 193 LEU A N 1
ATOM 1594 C CA . LEU A 1 193 ? -7.213 -2.632 4.222 1.00 94.69 193 LEU A CA 1
ATOM 1595 C C . LEU A 1 193 ? -6.359 -1.633 5.012 1.00 94.69 193 LEU A C 1
ATOM 1597 O O . LEU A 1 193 ? -6.829 -1.009 5.967 1.00 94.69 193 LEU A O 1
ATOM 1601 N N . GLY A 1 194 ? -5.122 -1.401 4.574 1.00 92.75 194 GLY A N 1
ATOM 1602 C CA . GLY A 1 194 ? -4.228 -0.463 5.233 1.00 92.75 194 GLY A CA 1
ATOM 1603 C C . GLY A 1 194 ? -4.716 0.981 5.174 1.00 92.75 194 GLY A C 1
ATOM 1604 O O . GLY A 1 194 ? -4.634 1.715 6.161 1.00 92.75 194 GLY A O 1
ATOM 1605 N N . LYS A 1 195 ? -5.293 1.396 4.047 1.00 91.12 195 LYS A N 1
ATOM 1606 C CA . LYS A 1 195 ? -5.919 2.712 3.888 1.00 91.12 195 LYS A CA 1
ATOM 1607 C C . LYS A 1 195 ? -7.121 2.887 4.817 1.00 91.12 195 LYS A C 1
ATOM 1609 O O . LYS A 1 195 ? -7.312 3.969 5.381 1.00 91.12 195 LYS A O 1
ATOM 1614 N N . GLU A 1 196 ? -7.918 1.839 5.000 1.00 90.88 196 GLU A N 1
ATOM 1615 C CA . GLU A 1 196 ? -9.084 1.852 5.882 1.00 90.88 196 GLU A CA 1
ATOM 1616 C C . GLU A 1 196 ? -8.690 1.971 7.360 1.00 90.88 196 GLU A C 1
ATOM 1618 O O . GLU A 1 196 ? -9.224 2.832 8.061 1.00 90.88 196 GLU A O 1
ATOM 1623 N N . TYR A 1 197 ? -7.706 1.189 7.810 1.00 88.31 197 TYR A N 1
ATOM 1624 C CA . TYR A 1 197 ? -7.364 1.070 9.233 1.00 88.31 197 TYR A CA 1
ATOM 1625 C C . TYR A 1 197 ? -6.152 1.897 9.691 1.00 88.31 197 TYR A C 1
ATOM 1627 O O . TYR A 1 197 ? -5.980 2.104 10.893 1.00 88.31 197 TYR A O 1
ATOM 1635 N N . PHE A 1 198 ? -5.314 2.399 8.779 1.00 84.81 198 PHE A N 1
ATOM 1636 C CA . PHE A 1 198 ? -4.074 3.117 9.119 1.00 84.81 198 PHE A CA 1
ATOM 1637 C C . PHE A 1 198 ? -3.907 4.472 8.414 1.00 84.81 198 PHE A C 1
ATOM 1639 O O . PHE A 1 198 ? -2.801 5.034 8.386 1.00 84.81 198 PHE A O 1
ATOM 1646 N N . SER A 1 199 ? -4.973 5.023 7.824 1.00 82.19 199 SER A N 1
ATOM 1647 C CA . SER A 1 199 ? -4.932 6.386 7.282 1.00 82.19 199 SER A CA 1
ATOM 1648 C C . SER A 1 199 ? -4.921 7.438 8.394 1.00 82.19 199 SER A C 1
ATOM 1650 O O . SER A 1 199 ? -5.615 7.320 9.401 1.00 82.19 199 SER A O 1
ATOM 1652 N N . LYS A 1 200 ? -4.209 8.553 8.175 1.00 67.62 200 LYS A N 1
ATOM 1653 C CA . LYS A 1 200 ? -4.206 9.702 9.108 1.00 67.62 200 LYS A CA 1
ATOM 1654 C C . LYS A 1 200 ? -5.615 10.257 9.362 1.00 67.62 200 LYS A C 1
ATOM 1656 O O . LYS A 1 200 ? -5.883 10.828 10.414 1.00 67.62 200 LYS A O 1
ATOM 1661 N N . LYS A 1 201 ? -6.531 10.110 8.395 1.00 61.31 201 LYS A N 1
ATOM 1662 C CA . LYS A 1 201 ? -7.948 10.478 8.541 1.00 61.31 201 LYS A CA 1
ATOM 1663 C C . LYS A 1 201 ? -8.656 9.551 9.530 1.00 61.31 201 LYS A C 1
ATOM 1665 O O . LYS A 1 201 ? -9.416 10.042 10.359 1.00 61.31 201 LYS A O 1
ATOM 1670 N N . TYR A 1 202 ? -8.378 8.250 9.471 1.00 55.78 202 TYR A N 1
ATOM 1671 C CA . TYR A 1 202 ? -8.857 7.276 10.446 1.00 55.78 202 TYR A CA 1
ATOM 1672 C C . TYR A 1 202 ? -8.254 7.525 11.834 1.00 55.78 202 TYR A C 1
ATOM 1674 O O . TYR A 1 202 ? -9.004 7.610 12.798 1.00 55.78 202 TYR A O 1
ATOM 1682 N N . GLU A 1 203 ? -6.948 7.791 11.938 1.00 56.91 203 GLU A N 1
ATOM 1683 C CA . GLU A 1 203 ? -6.298 8.179 13.202 1.00 56.91 203 GLU A CA 1
ATOM 1684 C C . GLU A 1 203 ? -6.904 9.458 13.795 1.00 56.91 203 GLU A C 1
ATOM 1686 O O . GLU A 1 203 ? -7.187 9.496 14.985 1.00 56.91 203 GLU A O 1
ATOM 1691 N N . LYS A 1 204 ? -7.186 10.489 12.982 1.00 54.94 204 LYS A N 1
ATOM 1692 C CA . LYS A 1 204 ? -7.884 11.710 13.428 1.00 54.94 204 LYS A CA 1
ATOM 1693 C C . LYS A 1 204 ? -9.339 11.448 13.821 1.00 54.94 204 LYS A C 1
ATOM 1695 O O . LYS A 1 204 ? -9.812 12.034 14.791 1.00 54.94 204 LYS A O 1
ATOM 1700 N N . LYS A 1 205 ? -10.056 10.581 13.095 1.00 52.22 205 LYS A N 1
ATOM 1701 C CA . LYS A 1 205 ? -11.433 10.172 13.423 1.00 52.22 205 LYS A CA 1
ATOM 1702 C C . LYS A 1 205 ? -11.459 9.427 14.757 1.00 52.22 205 LYS A C 1
ATOM 1704 O O . LYS A 1 205 ? -12.244 9.788 15.624 1.00 52.22 205 LYS A O 1
ATOM 1709 N N . ILE A 1 206 ? -10.554 8.469 14.946 1.00 52.75 206 ILE A N 1
ATOM 1710 C CA . ILE A 1 206 ? -10.354 7.758 16.208 1.00 52.75 206 ILE A CA 1
ATOM 1711 C C . ILE A 1 206 ? -9.930 8.724 17.302 1.00 52.75 206 ILE A C 1
ATOM 1713 O O . ILE A 1 206 ? -10.532 8.694 18.358 1.00 52.75 206 ILE A O 1
ATOM 1717 N N . ALA A 1 207 ? -8.961 9.610 17.079 1.00 52.41 207 ALA A N 1
ATOM 1718 C CA . ALA A 1 207 ? -8.529 10.582 18.078 1.00 52.41 207 ALA A CA 1
ATOM 1719 C C . ALA A 1 207 ? -9.677 11.510 18.487 1.00 52.41 207 ALA A C 1
ATOM 1721 O O . ALA A 1 207 ? -9.842 11.764 19.670 1.00 52.41 207 ALA A O 1
ATOM 1722 N N . LYS A 1 208 ? -10.531 11.944 17.551 1.00 49.03 208 LYS A N 1
ATOM 1723 C CA . LYS A 1 208 ? -11.752 12.703 17.855 1.00 49.03 208 LYS A CA 1
ATOM 1724 C C . LYS A 1 208 ? -12.761 11.862 18.647 1.00 49.03 208 LYS A C 1
ATOM 1726 O O . LYS A 1 208 ? -13.301 12.346 19.636 1.00 49.03 208 LYS A O 1
ATOM 1731 N N . CYS A 1 209 ? -12.979 10.602 18.268 1.00 46.34 209 CYS A N 1
ATOM 1732 C CA . CYS A 1 209 ? -13.839 9.668 18.999 1.00 46.34 209 CYS A CA 1
ATOM 1733 C C . CYS 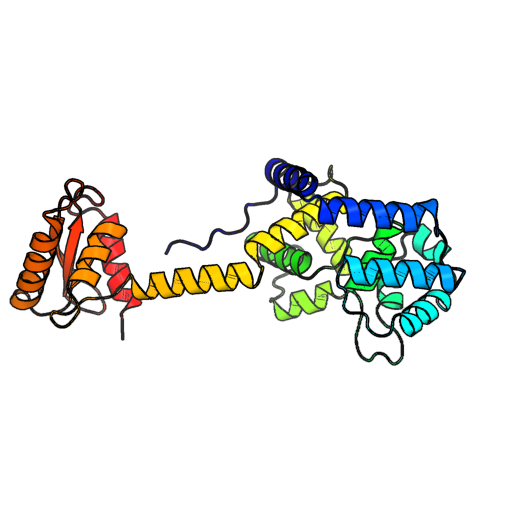A 1 209 ? -13.295 9.332 20.397 1.00 46.34 209 CYS A C 1
ATOM 1735 O O . CYS A 1 209 ? -14.083 9.253 21.331 1.00 46.34 209 CYS A O 1
ATOM 1737 N N . LEU A 1 210 ? -11.979 9.175 20.553 1.00 43.75 210 LEU A N 1
ATOM 1738 C CA . LEU A 1 210 ? -11.268 8.879 21.797 1.00 43.75 210 LEU A CA 1
ATOM 1739 C C . LEU A 1 210 ? -11.157 10.108 22.696 1.00 43.75 210 LEU A C 1
ATOM 1741 O O . LEU A 1 210 ? -11.270 9.960 23.900 1.00 43.75 210 LEU A O 1
ATOM 1745 N N . MET A 1 211 ? -10.973 11.308 22.141 1.00 49.84 211 MET A N 1
ATOM 1746 C CA . MET A 1 211 ? -11.063 12.581 22.868 1.00 49.84 211 MET A CA 1
ATOM 1747 C C . MET A 1 211 ? -12.480 12.771 23.398 1.00 49.84 211 MET A C 1
ATOM 1749 O O . MET A 1 211 ? -12.663 13.023 24.584 1.00 49.84 211 MET A O 1
ATOM 1753 N N . ALA A 1 212 ? -13.487 12.533 22.551 1.00 46.56 212 ALA A N 1
ATOM 1754 C CA . ALA A 1 212 ? -14.865 12.476 23.003 1.00 46.56 212 ALA A CA 1
ATOM 1755 C C . ALA A 1 212 ? -15.049 11.360 24.047 1.00 46.56 212 ALA A C 1
ATOM 1757 O O . ALA A 1 212 ? -15.724 11.575 25.034 1.00 46.56 212 ALA A O 1
ATOM 1758 N N . TRP A 1 213 ? -14.465 10.166 23.886 1.00 42.75 213 TRP A N 1
ATOM 1759 C CA . TRP A 1 213 ? -14.612 9.035 24.824 1.00 42.75 213 TRP A CA 1
ATOM 1760 C C . TRP A 1 213 ? -13.920 9.276 26.179 1.00 42.75 213 TRP A C 1
ATOM 1762 O O . TRP A 1 213 ? -14.486 8.961 27.218 1.00 42.75 213 TRP A O 1
ATOM 1772 N N . LYS A 1 214 ? -12.742 9.913 26.192 1.00 45.12 214 LYS A N 1
ATOM 1773 C CA . LYS A 1 214 ? -12.046 10.369 27.406 1.00 45.12 214 LYS A CA 1
ATOM 1774 C C . LYS A 1 214 ? -12.795 11.504 28.105 1.00 45.12 214 LYS A C 1
ATOM 1776 O O . LYS A 1 214 ? -12.789 11.552 29.324 1.00 45.12 214 LYS A O 1
ATOM 1781 N N . GLY A 1 215 ? -13.483 12.368 27.357 1.00 51.75 215 GLY A N 1
ATOM 1782 C CA . GLY A 1 215 ? -14.426 13.337 27.928 1.00 51.75 215 GLY A CA 1
ATOM 1783 C C . GLY A 1 215 ? -15.715 12.713 28.491 1.00 51.75 215 GLY A C 1
ATOM 1784 O O . GLY A 1 215 ? -16.405 13.380 29.253 1.00 51.75 215 GLY A O 1
ATOM 1785 N N . ARG A 1 216 ? -16.020 11.452 28.137 1.00 54.38 216 ARG A N 1
ATOM 1786 C CA . ARG A 1 216 ? -17.270 10.713 28.425 1.00 54.38 216 ARG A CA 1
ATOM 1787 C C . ARG A 1 216 ? -17.179 9.698 29.575 1.00 54.38 216 ARG A C 1
ATOM 1789 O O . ARG A 1 216 ? -18.202 9.191 30.016 1.00 54.38 216 ARG A O 1
ATOM 1796 N N . MET A 1 217 ? -15.983 9.395 30.080 1.00 68.19 217 MET A N 1
ATOM 1797 C CA . MET A 1 217 ? -15.788 8.627 31.321 1.00 68.19 217 MET A CA 1
ATOM 1798 C C . MET A 1 217 ? -15.190 9.554 32.363 1.00 68.19 217 MET A C 1
ATOM 1800 O O . MET A 1 217 ? -14.022 9.437 32.712 1.00 68.19 217 MET A O 1
ATOM 1804 N N . LYS A 1 218 ? -15.989 10.532 32.774 1.00 82.44 218 LYS A N 1
ATOM 1805 C CA . LYS A 1 218 ? -15.639 11.561 33.746 1.00 82.44 218 LYS A CA 1
ATOM 1806 C C . LYS A 1 218 ? -16.360 11.265 35.057 1.00 82.44 218 LYS A C 1
ATOM 1808 O O . LYS A 1 218 ? -17.499 10.800 35.042 1.00 82.44 218 LYS A O 1
ATOM 1813 N N . ILE A 1 219 ? -15.715 11.574 36.176 1.00 90.50 219 ILE A N 1
ATOM 1814 C CA . ILE A 1 219 ? -16.392 11.643 37.471 1.00 90.50 219 ILE A CA 1
ATOM 1815 C C . ILE A 1 219 ? -16.970 13.054 37.641 1.00 90.50 219 ILE A C 1
ATOM 1817 O O . ILE A 1 219 ? -16.252 14.053 37.551 1.00 90.50 219 ILE A O 1
ATOM 1821 N N . TYR A 1 220 ? -18.286 13.141 37.826 1.00 91.69 220 TYR A N 1
ATOM 1822 C CA . TYR A 1 220 ? -19.013 14.400 37.949 1.00 91.69 220 TYR A CA 1
ATOM 1823 C C . TYR A 1 220 ? -19.069 14.855 39.405 1.00 91.69 220 TYR A C 1
ATOM 1825 O O . TYR A 1 220 ? -19.427 14.091 40.295 1.00 91.69 220 TYR A O 1
ATOM 1833 N N . SER A 1 221 ? -18.780 16.126 39.649 1.00 89.56 221 SER A N 1
ATOM 1834 C CA . SER A 1 221 ? -19.031 16.779 40.932 1.00 89.56 221 SER A CA 1
ATOM 1835 C C . SER A 1 221 ? -20.290 17.633 40.863 1.00 89.56 221 SER A C 1
ATOM 1837 O O . SER A 1 221 ? -20.736 18.026 39.783 1.00 89.56 221 SER A O 1
ATOM 1839 N N . TYR A 1 222 ? -20.815 18.030 42.024 1.00 85.19 222 TYR A N 1
ATOM 1840 C CA . TYR A 1 222 ? -21.970 18.934 42.120 1.00 85.19 222 TYR A CA 1
ATOM 1841 C C . TYR A 1 222 ? -21.779 20.289 41.406 1.00 85.19 222 TYR A C 1
ATOM 1843 O O . TYR A 1 222 ? -22.753 21.010 41.186 1.00 85.19 222 TYR A O 1
ATOM 1851 N N . LYS A 1 223 ? -20.533 20.651 41.057 1.00 86.94 223 LYS A N 1
ATOM 1852 C CA . LYS A 1 223 ? -20.186 21.872 40.314 1.00 86.94 223 LYS A CA 1
ATOM 1853 C C . LYS A 1 223 ? -20.267 21.700 38.796 1.00 86.94 223 LYS A C 1
ATOM 1855 O O . LYS A 1 223 ? -20.203 22.693 38.076 1.00 86.94 223 LYS A O 1
ATOM 1860 N N . ASN A 1 224 ? -20.328 20.469 38.288 1.00 88.81 224 ASN A N 1
ATOM 1861 C CA . ASN A 1 224 ? -20.414 20.220 36.853 1.00 88.81 224 ASN A CA 1
ATOM 1862 C C . ASN A 1 224 ? -21.824 20.489 36.316 1.00 88.81 224 ASN A C 1
ATOM 1864 O O . ASN A 1 224 ? -22.816 20.372 37.042 1.00 88.81 224 ASN A O 1
ATOM 1868 N N . ASN A 1 225 ? -21.905 20.838 35.028 1.00 87.62 225 ASN A N 1
ATOM 1869 C CA . ASN A 1 225 ? -23.178 21.003 34.340 1.00 87.62 225 ASN A CA 1
ATOM 1870 C C . ASN A 1 225 ? -23.966 19.692 34.423 1.00 87.62 225 ASN A C 1
ATOM 1872 O O . ASN A 1 225 ? -23.453 18.626 34.094 1.00 87.62 225 ASN A O 1
ATOM 1876 N N . ILE A 1 226 ? -25.207 19.789 34.893 1.00 91.38 226 ILE A N 1
ATOM 1877 C CA . ILE A 1 226 ? -26.083 18.639 35.091 1.00 91.38 226 ILE A CA 1
ATOM 1878 C C . ILE A 1 226 ? -26.375 17.898 33.785 1.00 91.38 226 ILE A C 1
ATOM 1880 O O . ILE A 1 226 ? -26.465 16.673 33.797 1.00 91.38 226 ILE A O 1
ATOM 1884 N N . TYR A 1 227 ? -26.464 18.615 32.662 1.00 89.31 227 TYR A N 1
ATOM 1885 C CA . TYR A 1 227 ? -26.762 18.006 31.368 1.00 89.31 227 TYR A CA 1
ATOM 1886 C C . TYR A 1 227 ? -25.622 17.113 30.873 1.00 89.31 227 TYR A C 1
ATOM 1888 O O . TYR A 1 227 ? -25.896 16.061 30.313 1.00 89.31 227 TYR A O 1
ATOM 1896 N N . ASP A 1 228 ? -24.367 17.424 31.214 1.00 86.12 228 ASP A N 1
ATOM 1897 C CA . ASP A 1 228 ? -23.232 16.557 30.877 1.00 86.12 228 ASP A CA 1
ATOM 1898 C C . ASP A 1 228 ? -23.346 15.177 31.559 1.00 86.12 228 ASP A C 1
ATOM 1900 O O . ASP A 1 228 ? -22.866 14.176 31.026 1.00 86.12 228 ASP A O 1
ATOM 1904 N N . ALA A 1 229 ? -23.945 15.118 32.755 1.00 89.94 229 ALA A N 1
ATOM 1905 C CA . ALA A 1 229 ? -24.179 13.874 33.488 1.00 89.94 229 ALA A CA 1
ATOM 1906 C C . ALA A 1 229 ? -25.456 13.157 33.015 1.00 89.94 229 ALA A C 1
ATOM 1908 O O . ALA A 1 229 ? -25.483 11.930 32.960 1.00 89.94 229 ALA A O 1
ATOM 1909 N N . VAL A 1 230 ? -26.495 13.906 32.632 1.00 90.62 230 VAL A N 1
ATOM 1910 C CA . VAL A 1 230 ? -27.715 13.371 31.998 1.00 90.62 230 VAL A CA 1
ATOM 1911 C C . VAL A 1 230 ? -27.371 12.683 30.677 1.00 90.62 230 VAL A C 1
ATOM 1913 O O . VAL A 1 230 ? -27.740 11.525 30.486 1.00 90.62 230 VAL A O 1
ATOM 1916 N N . ASP A 1 231 ? -26.585 13.338 29.822 1.00 85.81 231 ASP A N 1
ATOM 1917 C CA . ASP A 1 231 ? -26.122 12.787 28.546 1.00 85.81 231 ASP A CA 1
ATOM 1918 C C . ASP A 1 231 ? -25.316 11.497 28.755 1.00 85.81 231 ASP A C 1
ATOM 1920 O O . ASP A 1 231 ? -25.493 10.528 28.018 1.00 85.81 231 ASP A O 1
ATOM 1924 N N . ALA A 1 232 ? -24.499 11.417 29.812 1.00 87.69 232 ALA A N 1
ATOM 1925 C CA . ALA A 1 232 ? -23.778 10.188 30.145 1.00 87.69 232 ALA A CA 1
ATOM 1926 C C . ALA A 1 232 ? -24.718 9.019 30.498 1.00 87.69 232 ALA A C 1
ATOM 1928 O O . ALA A 1 232 ? -24.475 7.886 30.070 1.00 87.69 232 ALA A O 1
ATOM 1929 N N . VAL A 1 233 ? -25.828 9.267 31.204 1.00 90.19 233 VAL A N 1
ATOM 1930 C CA . VAL A 1 233 ? -26.840 8.224 31.452 1.00 90.19 233 VAL A CA 1
ATOM 1931 C C . VAL A 1 233 ? -27.563 7.845 30.154 1.00 90.19 233 VAL A C 1
ATOM 1933 O O . VAL A 1 233 ? -27.683 6.655 29.859 1.00 90.19 233 VAL A O 1
ATOM 1936 N N . ILE A 1 234 ? -27.977 8.819 29.335 1.00 84.75 234 ILE A N 1
ATOM 1937 C CA . ILE A 1 234 ? -28.670 8.570 28.057 1.00 84.75 234 ILE A CA 1
ATOM 1938 C C . ILE A 1 234 ? -27.795 7.753 27.108 1.00 84.75 234 ILE A C 1
ATOM 1940 O O . ILE A 1 234 ? -28.233 6.736 26.569 1.00 84.75 234 ILE A O 1
ATOM 1944 N N . GLU A 1 235 ? -26.545 8.156 26.904 1.00 79.62 235 GLU A N 1
ATOM 1945 C CA . GLU A 1 235 ? -25.663 7.524 25.929 1.00 79.62 235 GLU A CA 1
ATOM 1946 C C . GLU A 1 235 ? -25.089 6.204 26.452 1.00 79.62 235 GLU A C 1
ATOM 1948 O O . GLU A 1 235 ? -25.064 5.198 25.735 1.00 79.62 235 GLU A O 1
ATOM 1953 N N . HIS A 1 236 ? -24.635 6.175 27.706 1.00 78.12 236 HIS A N 1
ATOM 1954 C CA . HIS A 1 236 ? -23.797 5.089 28.230 1.00 78.12 236 HIS A CA 1
ATOM 1955 C C . HIS A 1 236 ? -24.472 4.251 29.305 1.00 78.12 236 HIS A C 1
ATOM 1957 O O . HIS A 1 236 ? -23.945 3.206 29.676 1.00 78.12 236 HIS A O 1
ATOM 1963 N N . GLY A 1 237 ? -25.644 4.673 29.772 1.00 88.19 237 GLY A N 1
ATOM 1964 C CA . GLY A 1 237 ? -26.380 3.980 30.816 1.00 88.19 237 GLY A CA 1
ATOM 1965 C C . GLY A 1 237 ? -25.810 4.193 32.212 1.00 88.19 237 GLY A C 1
ATOM 1966 O O . GLY A 1 237 ? -26.316 3.557 33.127 1.00 88.19 237 GLY A O 1
ATOM 1967 N N . VAL A 1 238 ? -24.787 5.039 32.405 1.00 91.44 238 VAL A N 1
ATOM 1968 C CA . VAL A 1 238 ? -24.252 5.369 33.735 1.00 91.44 238 VAL A CA 1
ATOM 1969 C C . VAL A 1 238 ? -23.532 6.722 33.761 1.00 91.44 238 VAL A C 1
ATOM 1971 O O . VAL A 1 238 ? -22.811 7.067 32.828 1.00 91.44 238 VAL A O 1
ATOM 1974 N N . ALA A 1 239 ? -23.679 7.458 34.861 1.00 93.69 239 ALA A N 1
ATOM 1975 C CA . ALA A 1 239 ? -22.913 8.655 35.194 1.00 93.69 239 ALA A CA 1
ATOM 1976 C C . ALA A 1 239 ? -22.353 8.524 36.617 1.00 93.69 239 ALA A C 1
ATOM 1978 O O . ALA A 1 239 ? -23.126 8.373 37.563 1.00 93.69 239 ALA A O 1
ATOM 1979 N N . ALA A 1 240 ? -21.026 8.574 36.772 1.00 93.94 240 ALA A N 1
ATOM 1980 C CA . ALA A 1 240 ? -20.353 8.447 38.066 1.00 93.94 240 ALA A CA 1
ATOM 1981 C C . ALA A 1 240 ? -20.180 9.802 38.760 1.00 93.94 240 ALA A C 1
ATOM 1983 O O . ALA A 1 240 ? -19.825 10.788 38.127 1.00 93.94 240 ALA A O 1
ATOM 1984 N N . ILE A 1 241 ? -20.405 9.857 40.064 1.00 94.50 241 ILE A N 1
ATOM 1985 C CA . ILE A 1 241 ? -20.550 11.087 40.835 1.00 94.50 241 ILE A CA 1
ATOM 1986 C C . ILE A 1 241 ? -19.606 11.039 42.040 1.00 94.50 241 ILE A C 1
ATOM 1988 O O . ILE A 1 241 ? -19.690 10.122 42.862 1.00 94.50 241 ILE A O 1
ATOM 1992 N N . GLU A 1 242 ? -18.731 12.039 42.163 1.00 93.06 242 GLU A N 1
ATOM 1993 C CA . GLU A 1 242 ? -17.912 12.253 43.359 1.00 93.06 242 GLU A CA 1
ATOM 1994 C C . GLU A 1 242 ? -18.641 13.098 44.405 1.00 93.06 242 GLU A C 1
ATOM 1996 O O . GLU A 1 242 ? -19.518 13.912 44.106 1.00 93.06 242 GLU A O 1
ATOM 2001 N N . GLY A 1 243 ? -18.205 12.950 45.652 1.00 90.12 243 GLY A N 1
ATOM 2002 C CA . GLY A 1 243 ? -18.615 13.803 46.756 1.00 90.12 243 GLY A CA 1
ATOM 2003 C C . GLY A 1 243 ? -19.070 13.013 47.971 1.00 90.12 243 GLY A C 1
ATOM 2004 O O . GLY A 1 243 ? -19.050 11.782 48.012 1.00 90.12 243 GLY A O 1
ATOM 2005 N N . THR A 1 244 ? -19.490 13.749 48.996 1.00 91.12 244 THR A N 1
ATOM 2006 C CA . THR A 1 244 ? -20.098 13.137 50.177 1.00 91.12 244 THR A CA 1
ATOM 2007 C C . THR A 1 244 ? -21.436 12.502 49.809 1.00 91.12 244 THR A C 1
ATOM 2009 O O . THR A 1 244 ? -22.084 12.918 48.848 1.00 91.12 244 THR A O 1
ATOM 2012 N N . LYS A 1 245 ? -21.894 11.536 50.614 1.00 91.25 245 LYS A N 1
ATOM 2013 C CA . LYS A 1 245 ? -23.192 10.870 50.422 1.00 91.25 245 LYS A CA 1
ATOM 2014 C C . LYS A 1 245 ? -24.322 11.858 50.141 1.00 91.25 245 LYS A C 1
ATOM 2016 O O . LYS A 1 245 ? -25.067 11.683 49.186 1.00 91.25 245 LYS A O 1
ATOM 2021 N N . THR A 1 246 ? -24.420 12.907 50.953 1.00 92.88 246 THR A N 1
ATOM 2022 C CA . THR A 1 246 ? -25.460 13.929 50.818 1.00 92.88 246 THR A CA 1
ATOM 2023 C C . THR A 1 246 ? -25.364 14.655 49.476 1.00 92.88 246 THR A C 1
ATOM 2025 O O . THR A 1 246 ? -26.352 14.717 48.753 1.00 92.88 246 THR A O 1
ATOM 2028 N N . GLN A 1 247 ? -24.174 15.142 49.105 1.00 92.69 247 GLN A N 1
ATOM 2029 C CA . GLN A 1 247 ? -23.977 15.912 47.871 1.00 92.69 247 GLN A CA 1
ATOM 2030 C C . GLN A 1 247 ? -24.175 15.064 46.612 1.00 92.69 247 GLN A C 1
ATOM 2032 O O . GLN A 1 247 ? -24.820 15.504 45.661 1.00 92.69 247 GLN A O 1
ATOM 2037 N N . ALA A 1 248 ? -23.636 13.847 46.605 1.00 93.25 248 ALA A N 1
ATOM 2038 C CA . ALA A 1 248 ? -23.717 12.958 45.457 1.00 93.25 248 ALA A CA 1
ATOM 2039 C C . ALA A 1 248 ? -25.147 12.449 45.225 1.00 93.25 248 ALA A C 1
ATOM 2041 O O . ALA A 1 248 ? -25.597 12.403 44.081 1.00 93.25 248 ALA A O 1
ATOM 2042 N N . ILE A 1 249 ? -25.889 12.135 46.297 1.00 94.38 249 ILE A N 1
ATOM 2043 C CA . ILE A 1 249 ? -27.305 11.750 46.198 1.00 94.38 249 ILE A CA 1
ATOM 2044 C C . ILE A 1 249 ? -28.160 12.925 45.722 1.00 94.38 249 ILE A C 1
ATOM 2046 O O . ILE A 1 249 ? -29.011 12.744 44.855 1.00 94.38 249 ILE A O 1
ATOM 2050 N N . GLU A 1 250 ? -27.930 14.134 46.238 1.00 95.81 250 GLU A N 1
ATOM 2051 C CA . GLU A 1 250 ? -28.660 15.324 45.793 1.00 95.81 250 GLU A CA 1
ATOM 2052 C C . GLU A 1 250 ? -28.423 15.608 44.302 1.00 95.81 250 GLU A C 1
ATOM 2054 O O . GLU A 1 250 ? -29.373 15.826 43.548 1.00 95.81 250 GLU A O 1
ATOM 2059 N N . TYR A 1 251 ? -27.168 15.540 43.849 1.00 96.06 251 TYR A N 1
ATOM 2060 C CA . TYR A 1 251 ? -26.828 15.706 42.437 1.00 96.06 251 TYR A CA 1
ATOM 2061 C C . TYR A 1 251 ? -27.425 14.590 41.567 1.00 96.06 251 TYR A C 1
ATOM 2063 O O . TYR A 1 251 ? -28.030 14.874 40.534 1.00 96.06 251 TYR A O 1
ATOM 2071 N N . GLY A 1 252 ? -27.346 13.335 42.018 1.00 96.56 252 GLY A N 1
ATOM 2072 C CA . GLY A 1 252 ? -27.937 12.188 41.330 1.00 96.56 252 GLY A CA 1
ATOM 2073 C C . GLY A 1 252 ? -29.460 12.272 41.203 1.00 96.56 252 GLY A C 1
ATOM 2074 O O . GLY A 1 252 ? -29.998 12.015 40.131 1.00 96.56 252 GLY A O 1
ATOM 2075 N N . ASN A 1 253 ? -30.164 12.737 42.236 1.00 97.31 253 ASN A N 1
ATOM 2076 C CA . ASN A 1 253 ? -31.612 12.962 42.170 1.00 97.31 253 ASN A CA 1
ATOM 2077 C C . ASN A 1 253 ? -31.984 14.050 41.157 1.00 97.31 253 ASN A C 1
ATOM 2079 O O . ASN A 1 253 ? -32.996 13.937 40.466 1.00 97.31 253 ASN A O 1
ATOM 2083 N N . ARG A 1 254 ? -31.162 15.099 41.027 1.00 96.81 254 ARG A N 1
ATOM 2084 C CA . ARG A 1 254 ? -31.375 16.116 39.991 1.00 96.81 254 ARG A CA 1
ATOM 2085 C C . ARG A 1 254 ? -31.172 15.529 38.590 1.00 96.81 254 ARG A C 1
ATOM 2087 O O . ARG A 1 254 ? -31.954 15.855 37.704 1.00 96.81 254 ARG A O 1
ATOM 2094 N N . ILE A 1 255 ? -30.171 14.661 38.395 1.00 96.88 255 ILE A N 1
ATOM 2095 C CA . ILE A 1 255 ? -29.961 13.945 37.122 1.00 96.88 255 ILE A CA 1
ATOM 2096 C C . ILE A 1 255 ? -31.187 13.086 36.793 1.00 96.88 255 ILE A C 1
ATOM 2098 O O . ILE A 1 255 ? -31.711 13.186 35.689 1.00 96.88 255 ILE A O 1
ATOM 2102 N N . ILE A 1 256 ? -31.684 12.304 37.760 1.00 96.94 256 ILE A N 1
ATOM 2103 C CA . ILE A 1 256 ? -32.896 11.480 37.608 1.00 96.94 256 ILE A CA 1
ATOM 2104 C C . ILE A 1 256 ? -34.088 12.339 37.177 1.00 96.94 256 ILE A C 1
ATOM 2106 O O . ILE A 1 256 ? -34.768 11.996 36.216 1.00 96.94 256 ILE A O 1
ATOM 2110 N N . LYS A 1 257 ? -34.295 13.493 37.819 1.00 96.75 257 LYS A N 1
ATOM 2111 C CA . LYS A 1 257 ? -35.368 14.425 37.451 1.00 96.75 257 LYS A CA 1
ATOM 2112 C C . LYS A 1 257 ? -35.238 14.938 36.011 1.00 96.75 257 LYS A C 1
ATOM 2114 O O . LYS A 1 257 ? -36.228 15.060 35.302 1.00 96.75 257 LYS A O 1
ATOM 2119 N N . CYS A 1 258 ? -34.021 15.225 35.552 1.00 95.31 258 CYS A N 1
ATOM 2120 C CA . CYS A 1 258 ? -33.774 15.636 34.167 1.00 95.31 258 CYS A CA 1
ATOM 2121 C C . CYS A 1 258 ? -33.966 14.502 33.143 1.00 95.31 258 CYS A C 1
ATOM 2123 O O . CYS A 1 258 ? -34.108 14.789 31.956 1.00 95.31 258 CYS A O 1
ATOM 2125 N N . LEU A 1 259 ? -33.975 13.241 33.584 1.00 95.31 259 LEU A N 1
ATOM 2126 C CA . LEU A 1 259 ? -34.215 12.070 32.740 1.00 95.31 259 LEU A CA 1
ATOM 2127 C C . LEU A 1 259 ? -35.708 11.715 32.605 1.00 95.31 259 LEU A C 1
ATOM 2129 O O . LEU A 1 259 ? -36.043 10.918 31.736 1.00 95.31 259 LEU A O 1
ATOM 2133 N N . GLU A 1 260 ? -36.607 12.330 33.388 1.00 92.88 260 GLU A N 1
ATOM 2134 C CA . GLU A 1 260 ? -38.065 12.094 33.333 1.00 92.88 260 GLU A CA 1
ATOM 2135 C C . GLU A 1 260 ? -38.686 12.190 31.920 1.00 92.88 260 GLU A C 1
ATOM 2137 O O . GLU A 1 260 ? -39.570 11.386 31.622 1.00 92.88 260 GLU A O 1
ATOM 2142 N N . PRO A 1 261 ? -38.256 13.100 31.015 1.00 93.19 261 PRO A N 1
ATOM 2143 C CA . PRO A 1 261 ? -38.807 13.166 29.657 1.00 93.19 261 PRO A CA 1
ATOM 2144 C C . PRO A 1 261 ? -38.444 11.977 28.750 1.00 93.19 261 PRO A C 1
ATOM 2146 O O . PRO A 1 261 ? -39.025 11.842 27.674 1.00 93.19 261 PRO A O 1
ATOM 2149 N N . TYR A 1 262 ? -37.477 11.139 29.136 1.00 90.12 262 TYR A N 1
ATOM 2150 C CA . TYR A 1 262 ? -36.971 10.037 28.318 1.00 90.12 262 TYR A CA 1
ATOM 2151 C C . TYR A 1 262 ? -37.635 8.718 28.732 1.00 90.12 262 TYR A C 1
ATOM 2153 O O . TYR A 1 262 ? -37.168 8.036 29.642 1.00 90.12 262 TYR A O 1
ATOM 2161 N N . SER A 1 263 ? -38.709 8.334 28.032 1.00 86.31 263 SER A N 1
ATOM 2162 C CA . SER A 1 263 ? -39.524 7.141 28.336 1.00 86.31 263 SER A CA 1
ATOM 2163 C C . SER A 1 263 ? -38.754 5.819 28.341 1.00 86.31 263 SER A C 1
ATOM 2165 O O . SER A 1 263 ? -39.175 4.864 28.991 1.00 86.31 263 SER A O 1
ATOM 2167 N N . ASP A 1 264 ? -37.637 5.762 27.618 1.00 90.50 264 ASP A N 1
ATOM 2168 C CA . ASP A 1 264 ? -36.874 4.532 27.393 1.00 90.50 264 ASP A CA 1
ATOM 2169 C C . ASP A 1 264 ? -35.748 4.335 28.424 1.00 90.50 264 ASP A C 1
ATOM 2171 O O . ASP A 1 264 ? -34.980 3.375 28.333 1.00 90.50 264 ASP A O 1
ATOM 2175 N N . ILE A 1 265 ? -35.639 5.229 29.412 1.00 92.06 265 ILE A N 1
ATOM 2176 C CA . ILE A 1 265 ? -34.605 5.200 30.450 1.00 92.06 265 ILE A CA 1
ATOM 2177 C C . ILE A 1 265 ? -35.262 4.924 31.797 1.00 92.06 265 ILE A C 1
ATOM 2179 O O . ILE A 1 265 ? -36.203 5.604 32.198 1.00 92.06 265 ILE A O 1
ATOM 2183 N N . ALA A 1 266 ? -34.729 3.950 32.530 1.00 94.38 266 ALA A N 1
ATOM 2184 C CA . ALA A 1 266 ? -35.165 3.616 33.880 1.00 94.38 266 ALA A CA 1
ATOM 2185 C C . ALA A 1 266 ? -34.046 3.961 34.878 1.00 94.38 266 ALA A C 1
ATOM 2187 O O . ALA A 1 266 ? -33.295 3.074 35.294 1.00 94.38 266 ALA A O 1
ATOM 2188 N N . PRO A 1 267 ? -33.867 5.247 35.239 1.00 95.94 267 PRO A N 1
ATOM 2189 C CA . PRO A 1 267 ? -32.707 5.670 36.003 1.00 95.94 267 PRO A CA 1
ATOM 2190 C C . PRO A 1 267 ? -32.830 5.285 37.484 1.00 95.94 267 PRO A C 1
ATOM 2192 O O . PRO A 1 267 ? -33.882 5.415 38.107 1.00 95.94 267 PRO A O 1
ATOM 2195 N N . SER A 1 268 ? -31.724 4.845 38.073 1.00 95.38 268 SER A N 1
ATOM 2196 C CA . SER A 1 268 ? -31.591 4.541 39.497 1.00 95.38 268 SER A CA 1
ATOM 2197 C C . SER A 1 268 ? -30.263 5.069 40.026 1.00 95.38 268 SER A C 1
ATOM 2199 O O . SER A 1 268 ? -29.344 5.318 39.248 1.00 95.38 268 SER A O 1
ATOM 2201 N N . ILE A 1 269 ? -30.153 5.266 41.341 1.00 95.06 269 ILE A N 1
ATOM 2202 C CA . ILE A 1 269 ? -28.943 5.781 41.988 1.00 95.06 269 ILE A CA 1
ATOM 2203 C C . ILE A 1 269 ? -28.340 4.748 42.931 1.00 95.06 269 ILE A C 1
ATOM 2205 O O . ILE A 1 269 ? -29.044 4.049 43.660 1.00 95.06 269 ILE A O 1
ATOM 2209 N N . GLY A 1 270 ? -27.018 4.632 42.893 1.00 93.62 270 GLY A N 1
ATOM 2210 C CA . GLY A 1 270 ? -26.269 3.613 43.611 1.00 93.62 270 GLY A CA 1
ATOM 2211 C C . GLY A 1 270 ? -24.876 4.093 43.959 1.00 93.62 270 GLY A C 1
ATOM 2212 O O . GLY A 1 270 ? -24.510 5.246 43.722 1.00 93.62 270 GLY A O 1
ATOM 2213 N N . TYR A 1 271 ? -24.105 3.199 44.563 1.00 93.94 271 TYR A N 1
ATOM 2214 C CA . TYR A 1 271 ? -22.717 3.458 44.904 1.00 93.94 271 TYR A CA 1
ATOM 2215 C C . TYR A 1 271 ? -21.897 2.172 44.856 1.00 93.94 271 TYR A C 1
ATOM 2217 O O . TYR A 1 271 ? -22.438 1.062 44.857 1.00 93.94 271 TYR A O 1
ATOM 2225 N N . GLN A 1 272 ? -20.581 2.332 44.792 1.00 92.50 272 GLN A N 1
ATOM 2226 C CA . GLN A 1 272 ? -19.619 1.242 44.804 1.00 92.50 272 GLN A CA 1
ATOM 2227 C C . GLN A 1 272 ? -18.323 1.684 45.481 1.00 92.50 272 GLN A C 1
ATOM 2229 O O . GLN A 1 272 ? -17.907 2.835 45.354 1.00 92.50 272 GLN A O 1
ATOM 2234 N N . ASN A 1 273 ? -17.680 0.739 46.167 1.00 92.19 273 ASN A N 1
ATOM 2235 C CA . ASN A 1 273 ? -16.314 0.919 46.639 1.00 92.19 273 ASN A CA 1
ATOM 2236 C C . ASN A 1 273 ? -15.347 0.747 45.474 1.00 92.19 273 ASN A C 1
ATOM 2238 O O . ASN A 1 273 ? -15.397 -0.270 44.780 1.00 92.19 273 ASN A O 1
ATOM 2242 N N . VAL A 1 274 ? -14.479 1.732 45.286 1.00 90.44 274 VAL A N 1
ATOM 2243 C CA . VAL A 1 274 ? -13.513 1.792 44.187 1.00 90.44 274 VAL A CA 1
ATOM 2244 C C . VAL A 1 274 ? -12.124 2.110 44.732 1.00 90.44 274 VAL A C 1
ATOM 2246 O O . VAL A 1 274 ? -11.989 2.651 45.830 1.00 90.44 274 VAL A O 1
ATOM 2249 N N . SER A 1 275 ? -11.084 1.746 43.992 1.00 88.06 275 SER A N 1
ATOM 2250 C CA . SER A 1 275 ? -9.711 1.763 44.497 1.00 88.06 275 SER A CA 1
ATOM 2251 C C . SER A 1 275 ? -9.138 3.170 44.674 1.00 88.06 275 SER A C 1
ATOM 2253 O O . SER A 1 275 ? -8.407 3.394 45.636 1.00 88.06 275 SER A O 1
ATOM 2255 N N . ASN A 1 276 ? -9.471 4.114 43.790 1.00 86.88 276 ASN A N 1
ATOM 2256 C CA . ASN A 1 276 ? -8.845 5.437 43.754 1.00 86.88 276 ASN A CA 1
ATOM 2257 C C . ASN A 1 276 ? -9.670 6.487 44.509 1.00 86.88 276 ASN A C 1
ATOM 2259 O O . ASN A 1 276 ? -9.123 7.248 45.304 1.00 86.88 276 ASN A O 1
ATOM 2263 N N . ASN A 1 277 ? -10.991 6.512 44.310 1.00 84.19 277 ASN A N 1
ATOM 2264 C CA . ASN A 1 277 ? -11.882 7.465 44.984 1.00 84.19 277 ASN A CA 1
ATOM 2265 C C . ASN A 1 277 ? -12.528 6.917 46.273 1.00 84.19 277 ASN A C 1
ATOM 2267 O O . ASN A 1 277 ? -13.275 7.633 46.942 1.00 84.19 277 ASN A O 1
ATOM 2271 N N . GLY A 1 278 ? -12.245 5.664 46.654 1.00 85.56 278 GLY A N 1
ATOM 2272 C CA . GLY A 1 278 ? -12.766 5.002 47.855 1.00 85.56 278 GLY A CA 1
ATOM 2273 C C . GLY A 1 278 ? -14.246 4.628 47.740 1.00 85.56 278 GLY A C 1
ATOM 2274 O O . GLY A 1 278 ? -14.587 3.449 47.745 1.00 85.56 278 GLY A O 1
ATOM 2275 N N . TYR A 1 279 ? -15.118 5.630 47.601 1.00 87.31 279 TYR A N 1
ATOM 2276 C CA . TYR A 1 279 ? -16.560 5.496 47.387 1.00 87.31 279 TYR A CA 1
ATOM 2277 C C . TYR A 1 279 ? -16.994 6.352 46.195 1.00 87.31 279 TYR A C 1
ATOM 2279 O O . TYR A 1 279 ? -16.824 7.570 46.217 1.00 87.31 279 TYR A O 1
ATOM 2287 N N . LEU A 1 280 ? -17.619 5.729 45.194 1.00 92.56 280 LEU A N 1
ATOM 2288 C CA . LEU A 1 280 ? -18.130 6.416 44.010 1.00 92.56 280 LEU A CA 1
ATOM 2289 C C . LEU A 1 280 ? -19.633 6.183 43.871 1.00 92.56 280 LEU A C 1
ATOM 2291 O O . LEU A 1 280 ? -20.094 5.039 43.852 1.00 92.56 280 LEU A O 1
ATOM 2295 N N . TYR A 1 281 ? -20.397 7.270 43.791 1.00 95.50 281 TYR A N 1
ATOM 2296 C CA . TYR A 1 281 ? -21.830 7.216 43.510 1.00 95.50 281 TYR A CA 1
ATOM 2297 C C . TYR A 1 281 ? -22.047 7.157 42.007 1.00 95.50 281 TYR A C 1
ATOM 2299 O O . TYR A 1 281 ? -21.167 7.520 41.232 1.00 95.50 281 TYR A O 1
ATOM 2307 N N . TYR A 1 282 ? -23.211 6.704 41.571 1.00 95.00 282 TYR A N 1
ATOM 2308 C CA . TYR A 1 282 ? -23.568 6.762 40.163 1.00 95.00 282 TYR A CA 1
ATOM 2309 C C . TYR A 1 282 ? -25.078 6.730 39.969 1.00 95.00 282 TYR A C 1
ATOM 2311 O O . TYR A 1 282 ? -25.799 6.092 40.736 1.00 95.00 282 TYR A O 1
ATOM 2319 N N . VAL A 1 283 ? -25.545 7.398 38.918 1.00 95.81 283 VAL A N 1
ATOM 2320 C CA . VAL A 1 283 ? -26.881 7.179 38.353 1.00 95.81 283 VAL A CA 1
ATOM 2321 C C . VAL A 1 283 ? -26.724 6.243 37.168 1.00 95.81 283 VAL A C 1
ATOM 2323 O O . VAL A 1 283 ? -25.835 6.463 36.351 1.00 95.81 283 VAL A O 1
ATOM 2326 N N . TRP A 1 284 ? -27.545 5.204 37.058 1.00 94.88 284 TRP A N 1
ATOM 2327 C CA . TRP A 1 284 ? -27.491 4.267 35.938 1.00 94.88 284 TRP A CA 1
ATOM 2328 C C . TRP A 1 284 ? -28.881 3.905 35.423 1.00 94.88 284 TRP A C 1
ATOM 2330 O O . TRP A 1 284 ? -29.865 4.000 36.149 1.00 94.88 284 TRP A O 1
ATOM 2340 N N . ASP A 1 285 ? -28.946 3.481 34.167 1.00 94.06 285 ASP A N 1
ATOM 2341 C CA . ASP A 1 285 ? -30.161 3.026 33.502 1.00 94.06 285 ASP A CA 1
ATOM 2342 C C . ASP A 1 285 ? -30.354 1.514 33.696 1.00 94.06 285 ASP A C 1
ATOM 2344 O O . ASP A 1 285 ? -29.569 0.697 33.195 1.00 94.06 285 ASP A O 1
ATOM 2348 N N . LEU A 1 286 ? -31.420 1.139 34.406 1.00 90.12 286 LEU A N 1
ATOM 2349 C CA . LEU A 1 286 ? -31.804 -0.246 34.677 1.00 90.12 286 LEU A CA 1
ATOM 2350 C C . LEU A 1 286 ? -32.087 -1.042 33.396 1.00 90.12 286 LEU A C 1
ATOM 2352 O O . LEU A 1 286 ? -31.870 -2.255 33.384 1.00 90.12 286 LEU A O 1
ATOM 2356 N N . ASN A 1 287 ? -32.507 -0.378 32.314 1.00 89.69 287 ASN A N 1
ATOM 2357 C CA . ASN A 1 287 ? -32.770 -1.031 31.030 1.00 89.69 287 ASN A CA 1
ATOM 2358 C C . ASN A 1 287 ? -31.471 -1.490 30.347 1.00 89.69 287 ASN A C 1
ATOM 2360 O O . ASN A 1 287 ? -31.463 -2.482 29.616 1.00 89.69 287 ASN A O 1
ATOM 2364 N N . LYS A 1 288 ? -30.351 -0.803 30.609 1.00 83.75 288 LYS A N 1
ATOM 2365 C CA . LYS A 1 288 ? -29.027 -1.127 30.048 1.00 83.75 288 LYS A CA 1
ATOM 2366 C C . LYS A 1 288 ? -28.180 -1.996 30.971 1.00 83.75 288 LYS A C 1
ATOM 2368 O O . LYS A 1 288 ? -27.395 -2.824 30.492 1.00 83.75 288 LYS A O 1
ATOM 2373 N N . HIS A 1 289 ? -28.316 -1.812 32.284 1.00 83.50 289 HIS A N 1
ATOM 2374 C CA . HIS A 1 289 ? -27.511 -2.497 33.288 1.00 83.50 289 HIS A CA 1
ATOM 2375 C C . HIS A 1 289 ? -28.363 -2.964 34.472 1.00 83.50 289 HIS A C 1
ATOM 2377 O O . HIS A 1 289 ? -28.881 -2.166 35.251 1.00 83.50 289 HIS A O 1
ATOM 2383 N N . GLN A 1 290 ? -28.443 -4.284 34.656 1.00 80.94 290 GLN A N 1
ATOM 2384 C CA . GLN A 1 290 ? -29.121 -4.869 35.811 1.00 80.94 290 GLN A CA 1
ATOM 2385 C C . GLN A 1 290 ? -28.397 -4.528 37.122 1.00 80.94 290 GLN A C 1
ATOM 2387 O O . GLN A 1 290 ? -27.159 -4.466 37.172 1.00 80.94 290 GLN A O 1
ATOM 2392 N N . ILE A 1 291 ? -29.188 -4.372 38.189 1.00 77.62 291 ILE A N 1
ATOM 2393 C CA . ILE A 1 291 ? -28.712 -4.146 39.559 1.00 77.62 291 ILE A CA 1
ATOM 2394 C C . ILE A 1 291 ? -27.694 -5.227 39.934 1.00 77.62 291 ILE A C 1
ATOM 2396 O O . ILE A 1 291 ? -27.937 -6.417 39.754 1.00 77.62 291 ILE A O 1
ATOM 2400 N N . GLY A 1 292 ? -26.541 -4.811 40.459 1.00 72.56 292 GLY A N 1
ATOM 2401 C CA . GLY A 1 292 ? -25.512 -5.728 40.955 1.00 72.56 292 GLY A CA 1
ATOM 2402 C C . GLY A 1 292 ? -24.766 -6.524 39.877 1.00 72.56 292 GLY A C 1
ATOM 2403 O O . GLY A 1 292 ? -23.916 -7.344 40.231 1.00 72.56 292 GLY A O 1
ATOM 2404 N N . SER A 1 293 ? -25.035 -6.282 38.587 1.00 81.56 293 SER A N 1
ATOM 2405 C CA . SER A 1 293 ? -24.356 -6.980 37.493 1.00 81.56 293 SER A CA 1
ATOM 2406 C C . SER A 1 293 ? -22.847 -6.729 37.513 1.00 81.56 293 SER A C 1
ATOM 2408 O O . SER A 1 293 ? -22.389 -5.605 37.731 1.00 81.56 293 SER A O 1
ATOM 2410 N N . GLN A 1 294 ? -22.061 -7.774 37.230 1.00 80.44 294 GLN A N 1
ATOM 2411 C CA . GLN A 1 294 ? -20.601 -7.655 37.141 1.00 80.44 294 GLN A CA 1
ATOM 2412 C C . GLN A 1 294 ? -20.193 -6.591 36.113 1.00 80.44 294 GLN A C 1
ATOM 2414 O O . GLN A 1 294 ? -19.308 -5.787 36.368 1.00 80.44 294 GLN A O 1
ATOM 2419 N N . LYS A 1 295 ? -20.942 -6.497 35.009 1.00 79.31 295 LYS A N 1
ATOM 2420 C CA . LYS A 1 295 ? -20.752 -5.483 33.969 1.00 79.31 295 LYS A CA 1
ATOM 2421 C C . LYS A 1 295 ? -20.862 -4.050 34.503 1.00 79.31 295 LYS A C 1
ATOM 2423 O O . LYS A 1 295 ? -20.040 -3.221 34.135 1.00 79.31 295 LYS A O 1
ATOM 2428 N N . LEU A 1 296 ? -21.850 -3.747 35.351 1.00 84.81 296 LEU A N 1
ATOM 2429 C CA . LEU A 1 296 ? -21.980 -2.417 35.961 1.00 84.81 296 LEU A CA 1
ATOM 2430 C C . LEU A 1 296 ? -20.800 -2.130 36.895 1.00 84.81 296 LEU A C 1
ATOM 2432 O O . LEU A 1 296 ? -20.217 -1.050 36.824 1.00 84.81 296 LEU A O 1
ATOM 2436 N N . LYS A 1 297 ? -20.399 -3.121 37.702 1.00 87.44 297 LYS A N 1
ATOM 2437 C CA . LYS A 1 297 ? -19.244 -2.988 38.600 1.00 87.44 297 LYS A CA 1
ATOM 2438 C C . LYS A 1 297 ? -17.953 -2.696 37.845 1.00 87.44 297 LYS A C 1
ATOM 2440 O O . LYS A 1 297 ? -17.202 -1.809 38.245 1.00 87.44 297 LYS A O 1
ATOM 2445 N N . ASP A 1 298 ? -17.729 -3.406 36.743 1.00 85.00 298 ASP A N 1
ATOM 2446 C CA . ASP A 1 298 ? -16.554 -3.234 35.889 1.00 85.00 298 ASP A CA 1
ATOM 2447 C C . ASP A 1 298 ? -16.540 -1.852 35.227 1.00 85.00 298 ASP A C 1
ATOM 2449 O O . ASP A 1 298 ? -15.482 -1.239 35.110 1.00 85.00 298 ASP A O 1
ATOM 2453 N N . ILE A 1 299 ? -17.705 -1.328 34.823 1.00 86.25 299 ILE A N 1
ATOM 2454 C CA . ILE A 1 299 ? -17.809 0.022 34.256 1.00 86.25 299 ILE A CA 1
ATOM 2455 C C . ILE A 1 299 ? -17.442 1.077 35.304 1.00 86.25 299 ILE A C 1
ATOM 2457 O O . ILE A 1 299 ? -16.649 1.966 35.007 1.00 86.25 299 ILE A O 1
ATOM 2461 N N . VAL A 1 300 ? -17.973 0.973 36.526 1.00 88.88 300 VAL A N 1
ATOM 2462 C CA . VAL A 1 300 ? -17.701 1.945 37.599 1.00 88.88 300 VAL A CA 1
ATOM 2463 C C . VAL A 1 300 ? -16.230 1.902 38.033 1.00 88.88 300 VAL A C 1
ATOM 2465 O O . VAL A 1 300 ? -15.615 2.958 38.156 1.00 88.88 300 VAL A O 1
ATOM 2468 N N . ASN A 1 301 ? -15.636 0.710 38.168 1.00 88.25 301 ASN A N 1
ATOM 2469 C CA . ASN A 1 301 ? -14.196 0.564 38.423 1.00 88.25 301 ASN A CA 1
ATOM 2470 C C . ASN A 1 301 ? -13.360 1.161 37.288 1.00 88.25 301 ASN A C 1
ATOM 2472 O O . ASN A 1 301 ? -12.397 1.875 37.532 1.00 88.25 301 ASN A O 1
ATOM 2476 N N . HIS A 1 302 ? -13.762 0.934 36.036 1.00 85.44 302 HIS A N 1
ATOM 2477 C CA . HIS A 1 302 ? -13.051 1.503 34.901 1.00 85.44 302 HIS A CA 1
ATOM 2478 C C . HIS A 1 302 ? -13.107 3.036 34.883 1.00 85.44 302 HIS A C 1
ATOM 2480 O O . HIS A 1 302 ? -12.104 3.664 34.555 1.00 85.44 302 HIS A O 1
ATOM 2486 N N . ILE A 1 303 ? -14.255 3.636 35.226 1.00 87.81 303 ILE A N 1
ATOM 2487 C CA . ILE A 1 303 ? -14.393 5.095 35.348 1.00 87.81 303 ILE A CA 1
ATOM 2488 C C . ILE A 1 303 ? -13.477 5.623 36.457 1.00 87.81 303 ILE A C 1
ATOM 2490 O O . ILE A 1 303 ? -12.814 6.635 36.252 1.00 87.81 303 ILE A O 1
ATOM 2494 N N . ASP A 1 304 ? -13.402 4.938 37.597 1.00 89.62 304 ASP A N 1
ATOM 2495 C CA . ASP A 1 304 ? -12.485 5.291 38.684 1.00 89.62 304 ASP A CA 1
ATOM 2496 C C . ASP A 1 304 ? -11.017 5.263 38.227 1.00 89.62 304 ASP A C 1
ATOM 2498 O O . ASP A 1 304 ? -10.312 6.261 38.367 1.00 89.62 304 ASP A O 1
ATOM 2502 N N . ASP A 1 305 ? -10.591 4.176 37.579 1.00 85.69 305 ASP A N 1
ATOM 2503 C CA . ASP A 1 305 ? -9.213 3.993 37.107 1.00 85.69 305 ASP A CA 1
ATOM 2504 C C . ASP A 1 305 ? -8.781 5.057 36.091 1.00 85.69 305 ASP A C 1
ATOM 2506 O O . ASP A 1 305 ? -7.653 5.545 36.132 1.00 85.69 305 ASP A O 1
ATOM 2510 N N . VAL A 1 306 ? -9.662 5.439 35.157 1.00 81.94 306 VAL A N 1
ATOM 2511 C CA . VAL A 1 306 ? -9.307 6.436 34.131 1.00 81.94 306 VAL A CA 1
ATOM 2512 C C . VAL A 1 306 ? -9.324 7.881 34.642 1.00 81.94 306 VAL A C 1
ATOM 2514 O O . VAL A 1 306 ? -8.825 8.760 33.939 1.00 81.94 306 VAL A O 1
ATOM 2517 N N . ASN A 1 307 ? -9.888 8.130 35.831 1.00 83.06 307 ASN A N 1
ATOM 2518 C CA . ASN A 1 307 ? -9.906 9.437 36.502 1.00 83.06 307 ASN A CA 1
ATOM 2519 C C . ASN A 1 307 ? -8.980 9.490 37.729 1.00 83.06 307 ASN A C 1
ATOM 2521 O O . ASN A 1 307 ? -8.996 10.490 38.452 1.00 83.06 307 ASN A O 1
ATOM 2525 N N . ALA A 1 308 ? -8.184 8.444 37.977 1.00 80.75 308 ALA A N 1
ATOM 2526 C CA . ALA A 1 308 ? -7.169 8.453 39.020 1.00 80.75 308 ALA A CA 1
ATOM 2527 C C . ALA A 1 308 ? -6.180 9.610 38.777 1.00 80.75 308 ALA A C 1
ATOM 2529 O O . ALA A 1 308 ? -5.737 9.833 37.646 1.00 80.75 308 ALA A O 1
ATOM 2530 N N . LYS A 1 309 ? -5.897 10.383 39.831 1.00 59.72 309 LYS A N 1
ATOM 2531 C CA . LYS A 1 309 ? -4.963 11.517 39.792 1.00 59.72 309 LYS A CA 1
ATOM 2532 C C . LYS A 1 309 ? -3.514 11.059 39.819 1.00 59.72 309 LYS A C 1
ATOM 2534 O O . LYS A 1 309 ? -3.225 10.098 40.563 1.00 59.72 309 LYS A O 1
#

pLDDT: mean 86.24, std 14.55, range [31.16, 98.62]

Foldseek 3Di:
DPPDPDQDDDAPVLLVVLVVVVVVPVLLVVLLVVLLCLCPPVQVDLQDLVSLLVNQVSLCVSVVLPDPPSSQLSVQSNPDPPNNVCLVVLPQVQLVSSQDRPPPPGGSSQSSLSSSCSNPVQRGQHDDPLLLVLLVSNCVVPCPVVVDPQPPVRSVVQCVSRVSVVVSLVSSCVVHVNVVDGSVSSNSSSNSSSCCCPPPVNVVVVVVVVVVVLLLLAADELPDDLVSQLVSCVPPQKHKYDDDPVRRVVSLVVSVVVCVVPPQFDKDKDWDQEDQRRIIIMIGGCNVDPPPDPVVVVSNNVSRVSHHD

Sequence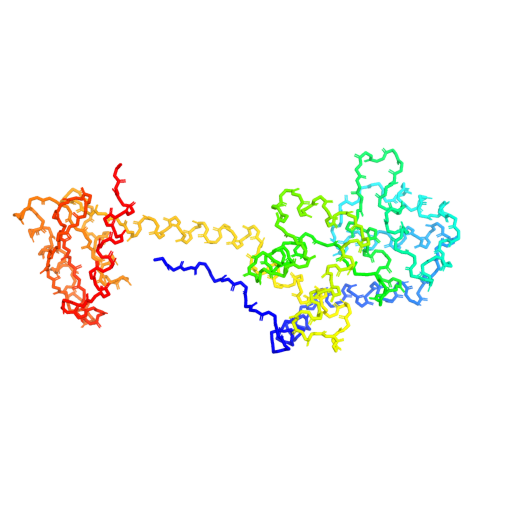 (309 aa):
MQKNPSPPLPCETEVNKYLEKWDTLENYSLQEKTLDKLFFSLSPHNTAIDDILIKTSCLNDFYSTNVFSIFTVAKHILSIKDFDERLNSGDLSLVSEIANVPDLGRSFYSFASKYCSHHRPLFFPIFDSYVEKTLFFFIHKKSIHHLGEVGKGEFGKHIRNYETFVDVIFTFRTAYGLEKYSIKEIDQYLWLLGKEYFSKKYEKKIAKCLMAWKGRMKIYSYKNNIYDAVDAVIEHGVAAIEGTKTQAIEYGNRIIKCLEPYSDIAPSIGYQNVSNNGYLYYVWDLNKHQIGSQKLKDIVNHIDDVNAK

Secondary structure (DSSP, 8-state):
-------PPP-HHHHHHHHHHHHT-HHHHHHHHHHHHIIIII---SS-HHHHHHHHHHHHHHTT---S-HHHHHHHHHHSTTHHHHHHTT-THHHHHHH--TTS-S--HHHHHHHHHHH-TTT-----HHHHHHHHHHHHHHT-TTS-S--HHHHHHHTTSHHHHHHHHHHHHHHTT-TTS-HHHHHHHHHHHHHHHH-HHHHHHHHHHHHHHHHHS-EEPTTS-HHHHHHHHHHHSEEEE-S-HHHHHHHHHHHHHHHTT-TT--EEEEEEEETTTEEEEEEEETTTS-TT-HHHHHHHHHHHHHT--

Radius of gyration: 28.07 Å; chains: 1; bounding box: 62×42×77 Å